Protein AF-A0A6N7G5R4-F1 (afdb_monomer)

Mean predicted aligned error: 15.34 Å

Sequence (219 aa):
MPQKCRKHTRVIRAEDATGFPLRWFWGRLWRSACVAALAGIAMAVLIAPQWHEPPVVNAELAASHSLARPLEPPACDWHATFAREIRALDGDLDAWRIAPVPLYGQVTYSEQIARIGPTTPCLLLDETIQHEWMHLQQARMYDGEVHERYGGRDGAEVVADCGAWMLGSRVTPYIDPVWHQGYVGPCTPADVMEAWWLIARPLIRTSELAHSAADPPAR

Foldseek 3Di:
DDDDDDDDDDDDDDDDDDDDPPPPPPPPPVVVVVVVVPVVVVPPPPDDPPPDDDPPPPVVVVVVVPPDDPPPPPPDPLVVLLVVLCVVLVHDCVQEDADDDPDAKDAQLQSLHIYGYPPRDPVCSSLRCQLVLLVSLLSVVPVSPNQVVQVHDLSSLQLSLLLSVVVVHPARAQDDVVHYPNNDYHDDPVSNVVSVCSSCVVVVVVVVVVVVVPDDPDD

Radius of gyration: 29.72 Å; Cα contacts (8 Å, |Δi|>4): 206; chains: 1; bounding box: 67×73×67 Å

Secondary structure (DSSP, 8-state):
-PPPPPP--------------TTSSSSSSTTTHHHHHHHSSTTSSS-----PPPP---HHHHHTTSSS--PPPP---HHHHHHHHHHHTT--GGGEEE---SSSEEEETTTTEEEE-TT--HHHHHHHHHHHHHHHHHHHHTTT-HHHHTTSHHHHHHHHHHHHHHTT-S--TTT-TTT-TT---SPPHHHHHHHHHHHHHHHHHHHHHHHHTTSPPP-

Structure (mmCIF, N/CA/C/O backbone):
data_AF-A0A6N7G5R4-F1
#
_entry.id   AF-A0A6N7G5R4-F1
#
loop_
_atom_site.group_PDB
_atom_site.id
_atom_site.type_symbol
_atom_site.label_atom_id
_atom_site.label_alt_id
_atom_site.label_comp_id
_atom_site.label_asym_id
_atom_site.label_entity_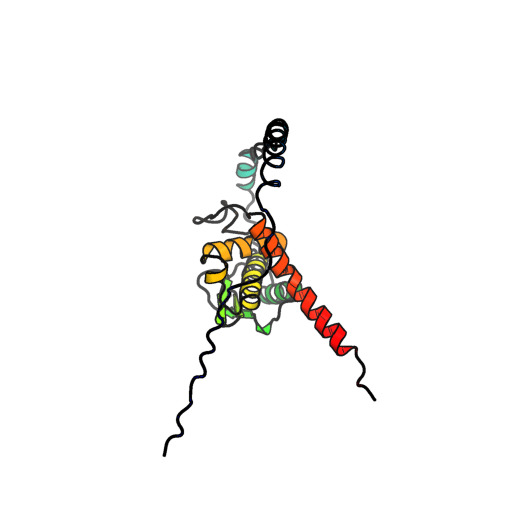id
_atom_site.label_seq_id
_atom_site.pdbx_PDB_ins_code
_atom_site.Cartn_x
_atom_site.Cartn_y
_atom_site.Cartn_z
_atom_site.occupancy
_atom_site.B_iso_or_equiv
_atom_site.auth_seq_id
_atom_site.auth_comp_id
_atom_site.auth_asym_id
_atom_site.auth_atom_id
_atom_site.pdbx_PDB_model_num
ATOM 1 N N . MET A 1 1 ? 46.227 -40.906 11.385 1.00 42.50 1 MET A N 1
ATOM 2 C CA . MET A 1 1 ? 46.893 -41.313 10.126 1.00 42.50 1 MET A CA 1
ATOM 3 C C . MET A 1 1 ? 46.005 -40.891 8.959 1.00 42.50 1 MET A C 1
ATOM 5 O O . MET A 1 1 ? 44.895 -41.398 8.888 1.00 42.50 1 MET A O 1
ATOM 9 N N . PRO A 1 2 ? 46.409 -39.924 8.115 1.00 43.38 2 PRO A N 1
ATOM 10 C CA . PRO A 1 2 ? 45.539 -39.368 7.079 1.00 43.38 2 PRO A CA 1
ATOM 11 C C . PRO A 1 2 ? 45.715 -40.094 5.734 1.00 43.38 2 PRO A C 1
ATOM 13 O O . PRO A 1 2 ? 46.835 -40.261 5.247 1.00 43.38 2 PRO A O 1
ATOM 16 N N . GLN A 1 3 ? 44.602 -40.507 5.122 1.00 51.34 3 GLN A N 1
ATOM 17 C CA . GLN A 1 3 ? 44.566 -41.047 3.761 1.00 51.34 3 GLN A CA 1
ATOM 18 C C . GLN A 1 3 ? 44.593 -39.904 2.736 1.00 51.34 3 GLN A C 1
ATOM 20 O O . GLN A 1 3 ? 43.768 -38.994 2.760 1.00 51.34 3 GLN A O 1
ATOM 25 N N . LYS A 1 4 ? 45.585 -39.950 1.842 1.00 47.56 4 LYS A N 1
ATOM 26 C CA . LYS A 1 4 ? 45.803 -38.994 0.749 1.00 47.56 4 LYS A CA 1
ATOM 27 C C . LYS A 1 4 ? 44.891 -39.322 -0.439 1.00 47.56 4 LYS A C 1
ATOM 29 O O . LYS A 1 4 ? 45.028 -40.390 -1.032 1.00 47.56 4 LYS A O 1
ATOM 34 N N . CYS A 1 5 ? 44.050 -38.376 -0.854 1.00 46.53 5 CYS A N 1
ATOM 35 C CA . CYS A 1 5 ? 43.354 -38.421 -2.142 1.00 46.53 5 CYS A CA 1
ATOM 36 C C . CYS A 1 5 ? 44.340 -38.174 -3.301 1.00 46.53 5 CYS A C 1
ATOM 38 O O . CYS A 1 5 ? 44.969 -37.116 -3.377 1.00 46.53 5 CYS A O 1
ATOM 40 N N . ARG A 1 6 ? 44.469 -39.141 -4.220 1.00 57.06 6 ARG A N 1
ATOM 41 C CA . ARG A 1 6 ? 45.183 -38.991 -5.502 1.00 57.06 6 ARG A CA 1
ATOM 42 C C . ARG A 1 6 ? 44.256 -38.357 -6.544 1.00 57.06 6 ARG A C 1
ATOM 44 O O . ARG A 1 6 ? 43.177 -38.874 -6.807 1.00 57.06 6 ARG A O 1
ATOM 51 N N . LYS A 1 7 ? 44.711 -37.267 -7.167 1.00 50.50 7 LYS A N 1
ATOM 52 C CA . LYS A 1 7 ? 44.090 -36.646 -8.346 1.00 50.50 7 LYS A CA 1
ATOM 53 C C . LYS A 1 7 ? 44.474 -37.438 -9.602 1.00 50.50 7 LYS A C 1
ATOM 55 O O . LYS A 1 7 ? 45.662 -37.601 -9.871 1.00 50.50 7 LYS A O 1
ATOM 60 N N . HIS A 1 8 ? 43.489 -37.893 -10.373 1.00 45.38 8 HIS A N 1
ATOM 61 C CA . HIS A 1 8 ? 43.687 -38.367 -11.743 1.00 45.38 8 HIS A CA 1
ATOM 62 C C . HIS A 1 8 ? 43.323 -37.242 -12.713 1.00 45.38 8 HIS A C 1
ATOM 64 O O . HIS A 1 8 ? 42.151 -36.985 -12.967 1.00 45.38 8 HIS A O 1
ATOM 70 N N . THR A 1 9 ? 44.336 -36.570 -13.254 1.00 46.75 9 THR A N 1
ATOM 71 C CA . THR A 1 9 ? 44.179 -35.629 -14.367 1.00 46.75 9 THR A CA 1
ATOM 72 C C . THR A 1 9 ? 44.320 -36.419 -15.664 1.00 46.75 9 THR A C 1
ATOM 74 O O . THR A 1 9 ? 45.405 -36.910 -15.974 1.00 46.75 9 THR A O 1
ATOM 77 N N . ARG A 1 10 ? 43.225 -36.588 -16.413 1.00 49.50 10 ARG A N 1
ATOM 78 C CA . ARG A 1 10 ? 43.251 -37.186 -17.753 1.00 49.50 10 ARG A CA 1
ATOM 79 C C . ARG A 1 10 ? 43.401 -36.055 -18.768 1.00 49.50 10 ARG A C 1
ATOM 81 O O . ARG A 1 10 ? 42.481 -35.271 -18.963 1.00 49.50 10 ARG A O 1
ATOM 88 N N . VAL A 1 11 ? 44.580 -35.959 -19.373 1.00 44.97 11 VAL A N 1
ATOM 89 C CA . VAL A 1 11 ? 44.843 -35.092 -20.525 1.00 44.97 11 VAL A CA 1
ATOM 90 C C . VAL A 1 11 ? 44.259 -35.788 -21.752 1.00 44.97 11 VAL A C 1
ATOM 92 O O . VAL A 1 11 ? 44.728 -36.862 -22.123 1.00 44.97 11 VAL A O 1
ATOM 95 N N . ILE A 1 12 ? 43.223 -35.210 -22.358 1.00 48.88 12 ILE A N 1
ATOM 96 C CA . ILE A 1 12 ? 42.725 -35.637 -23.669 1.00 48.88 12 ILE A CA 1
ATOM 97 C C . ILE A 1 12 ? 43.410 -34.749 -24.709 1.00 48.88 12 ILE A C 1
ATOM 99 O O . ILE A 1 12 ? 43.161 -33.547 -24.762 1.00 48.88 12 ILE A O 1
ATOM 103 N N . ARG A 1 13 ? 44.309 -35.344 -25.502 1.00 43.84 13 ARG A N 1
ATOM 104 C CA . ARG A 1 13 ? 44.792 -34.762 -26.761 1.00 43.84 13 ARG A CA 1
ATOM 105 C C . ARG A 1 13 ? 43.651 -34.823 -27.771 1.00 43.84 13 ARG A C 1
ATOM 107 O O . ARG A 1 13 ? 43.115 -35.901 -28.010 1.00 43.84 13 ARG A O 1
ATOM 114 N N . ALA A 1 14 ? 43.307 -33.677 -28.344 1.00 46.59 14 ALA A N 1
ATOM 115 C CA . ALA A 1 14 ? 42.425 -33.567 -29.493 1.00 46.59 14 ALA A CA 1
ATOM 116 C C . ALA A 1 14 ? 43.290 -33.305 -30.728 1.00 46.59 14 ALA A C 1
ATOM 118 O O . ALA A 1 14 ? 43.530 -32.157 -31.084 1.00 46.59 14 ALA A O 1
ATOM 119 N N . GLU A 1 15 ? 43.787 -34.374 -31.340 1.00 51.75 15 GLU A N 1
ATOM 120 C CA . GLU A 1 15 ? 44.329 -34.347 -32.695 1.00 51.75 15 GLU A CA 1
ATOM 121 C C . GLU A 1 15 ? 43.758 -35.562 -33.437 1.00 51.75 15 GLU A C 1
ATOM 123 O O . GLU A 1 15 ? 43.643 -36.647 -32.868 1.00 51.75 15 GLU A O 1
ATOM 128 N N . ASP A 1 16 ? 43.377 -35.317 -34.688 1.00 51.88 16 ASP A N 1
ATOM 129 C CA . ASP A 1 16 ? 42.964 -36.267 -35.723 1.00 51.88 16 ASP A CA 1
ATOM 130 C C . ASP A 1 16 ? 41.531 -36.822 -35.665 1.00 51.88 16 ASP A C 1
ATOM 132 O O . ASP A 1 16 ? 41.259 -37.870 -35.089 1.00 51.88 16 ASP A O 1
ATOM 136 N N . ALA A 1 17 ? 40.619 -36.172 -36.401 1.00 46.31 17 ALA A N 1
ATOM 137 C CA . ALA A 1 17 ? 39.923 -36.832 -37.512 1.00 46.31 17 ALA A CA 1
ATOM 138 C C . ALA A 1 17 ? 38.996 -35.869 -38.273 1.00 46.31 17 ALA A C 1
ATOM 140 O O . ALA A 1 17 ? 38.229 -35.107 -37.693 1.00 46.31 17 ALA A O 1
ATOM 141 N N . THR A 1 18 ? 38.993 -36.048 -39.594 1.00 49.75 18 THR A N 1
ATOM 142 C CA . THR A 1 18 ? 38.034 -35.558 -40.602 1.00 49.75 18 THR A CA 1
ATOM 143 C C . THR A 1 18 ? 38.324 -34.195 -41.234 1.00 49.75 18 THR A C 1
ATOM 145 O O . THR A 1 18 ? 37.844 -33.135 -40.844 1.00 49.75 18 THR A O 1
ATOM 148 N N . GLY A 1 19 ? 39.099 -34.264 -42.318 1.00 52.16 19 GLY A N 1
ATOM 149 C CA . GLY A 1 19 ? 39.155 -33.224 -43.329 1.00 52.16 19 GLY A CA 1
ATOM 150 C C . GLY A 1 19 ? 37.806 -33.046 -44.028 1.00 52.16 19 GLY A C 1
ATOM 151 O O . GLY A 1 19 ? 37.235 -33.991 -44.566 1.00 52.16 19 GLY A O 1
ATOM 152 N N . PHE A 1 20 ? 37.347 -31.799 -44.066 1.00 44.53 20 PHE A N 1
ATOM 153 C CA . PHE A 1 20 ? 36.343 -31.303 -45.000 1.00 44.53 20 PHE A CA 1
ATOM 154 C C . PHE A 1 20 ? 36.865 -29.983 -45.593 1.00 44.53 20 PHE A C 1
ATOM 156 O O . PHE A 1 20 ? 37.284 -29.100 -44.838 1.00 44.53 20 PHE A O 1
ATOM 163 N N . PRO A 1 21 ? 36.886 -29.805 -46.926 1.00 53.19 21 PRO A N 1
ATOM 164 C CA . PRO A 1 21 ? 37.426 -28.594 -47.534 1.00 53.19 21 PRO A CA 1
ATOM 165 C C . PRO A 1 21 ? 36.453 -27.412 -47.369 1.00 53.19 21 PRO A C 1
ATOM 167 O O . PRO A 1 21 ? 35.523 -27.214 -48.147 1.00 53.19 21 PRO A O 1
ATOM 170 N N . LEU A 1 22 ? 36.716 -26.572 -46.367 1.00 52.22 22 LEU A N 1
ATOM 171 C CA . LEU A 1 22 ? 35.959 -25.368 -45.978 1.00 52.22 22 LEU A CA 1
ATOM 172 C C . LEU A 1 22 ? 36.109 -24.151 -46.923 1.00 52.22 22 LEU A C 1
ATOM 174 O O . LEU A 1 22 ? 35.927 -23.012 -46.499 1.00 52.22 22 LEU A O 1
ATOM 178 N N . ARG A 1 23 ? 36.431 -24.339 -48.210 1.00 50.06 23 ARG A N 1
ATOM 179 C CA . ARG A 1 23 ? 36.661 -23.207 -49.140 1.00 50.06 23 ARG A CA 1
ATOM 180 C C . ARG A 1 23 ? 35.523 -22.878 -50.107 1.00 50.06 23 ARG A C 1
ATOM 182 O O . ARG A 1 23 ? 35.615 -21.862 -50.784 1.00 50.06 23 ARG A O 1
ATOM 189 N N . TRP A 1 24 ? 34.438 -23.653 -50.145 1.00 47.78 24 TRP A N 1
ATOM 190 C CA . TRP A 1 24 ? 33.378 -23.451 -51.150 1.00 47.78 24 TRP A CA 1
ATOM 191 C C . TRP A 1 24 ? 32.049 -22.868 -50.644 1.00 47.78 24 TRP A C 1
ATOM 193 O O . TRP A 1 24 ? 31.245 -22.434 -51.464 1.00 47.78 24 TRP A O 1
ATOM 203 N N . PHE A 1 25 ? 31.816 -22.766 -49.330 1.00 46.44 25 PHE A N 1
ATOM 204 C CA . PHE A 1 25 ? 30.504 -22.336 -48.809 1.00 46.44 25 PHE A CA 1
ATOM 205 C C . PHE A 1 25 ? 30.388 -20.861 -48.384 1.00 46.44 25 PHE A C 1
ATOM 207 O O . PHE A 1 25 ? 29.278 -20.358 -48.236 1.00 46.44 25 PHE A O 1
ATOM 214 N N . TRP A 1 26 ? 31.494 -20.120 -48.273 1.00 46.69 26 TRP A N 1
ATOM 215 C CA . TRP A 1 26 ? 31.460 -18.721 -47.809 1.00 46.69 26 TRP A CA 1
ATOM 216 C C . TRP A 1 26 ? 31.177 -17.682 -48.910 1.00 46.69 26 TRP A C 1
ATOM 218 O O . TRP A 1 26 ? 30.902 -16.525 -48.611 1.00 46.69 26 TRP A O 1
ATOM 228 N N . GLY A 1 27 ? 31.187 -18.072 -50.190 1.00 43.53 27 GLY A N 1
ATOM 229 C CA . GLY A 1 27 ? 31.057 -17.127 -51.309 1.00 43.53 27 GLY A CA 1
ATOM 230 C C . GLY A 1 27 ? 29.626 -16.752 -51.722 1.00 43.53 27 GLY A C 1
ATOM 231 O O . GLY A 1 27 ? 29.447 -15.759 -52.425 1.00 43.53 27 GLY A O 1
ATOM 232 N N . ARG A 1 28 ? 28.598 -17.520 -51.325 1.00 46.62 28 ARG A N 1
ATOM 233 C CA . ARG A 1 28 ? 27.213 -17.316 -51.809 1.00 46.62 28 ARG A CA 1
ATOM 234 C C . ARG A 1 28 ? 26.218 -16.775 -50.782 1.00 46.62 28 ARG A C 1
ATOM 236 O O . ARG A 1 28 ? 25.179 -16.281 -51.198 1.00 46.62 28 ARG A O 1
ATOM 243 N N . LEU A 1 29 ? 26.532 -16.774 -49.486 1.00 47.91 29 LEU A N 1
ATOM 244 C CA . LEU A 1 29 ? 25.609 -16.266 -48.456 1.00 47.91 29 LEU A CA 1
ATOM 245 C C . LEU A 1 29 ? 25.747 -14.761 -48.166 1.00 47.91 29 LEU A C 1
ATOM 247 O O . LEU A 1 29 ? 24.831 -14.164 -47.613 1.00 47.91 29 LEU A O 1
ATOM 251 N N . TRP A 1 30 ? 26.827 -14.108 -48.605 1.00 45.38 30 TRP A N 1
ATOM 252 C CA . TRP A 1 30 ? 27.022 -12.668 -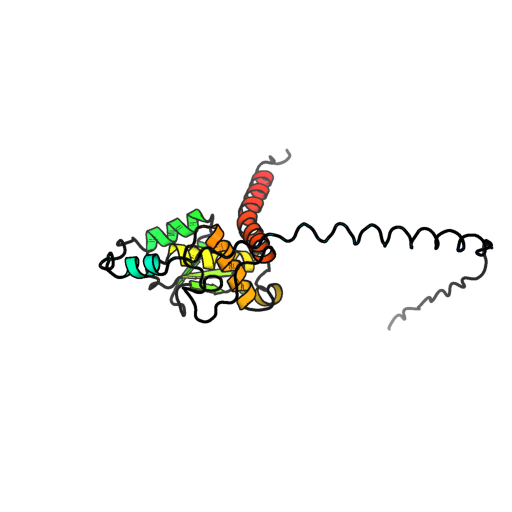48.374 1.00 45.38 30 TRP A CA 1
ATOM 253 C C . TRP A 1 30 ? 26.268 -11.750 -49.345 1.00 45.38 30 TRP A C 1
ATOM 255 O O . TRP A 1 30 ? 26.058 -10.580 -49.041 1.00 45.38 30 TRP A O 1
ATOM 265 N N . ARG A 1 31 ? 25.816 -12.248 -50.504 1.00 47.34 31 ARG A N 1
ATOM 266 C CA . ARG A 1 31 ? 25.090 -11.408 -51.479 1.00 47.34 31 ARG A CA 1
ATOM 267 C C . ARG A 1 31 ? 23.585 -11.308 -51.216 1.00 47.34 31 ARG A C 1
ATOM 269 O O . ARG A 1 31 ? 22.968 -10.355 -51.675 1.00 47.34 31 ARG A O 1
ATOM 276 N N . SER A 1 32 ? 23.007 -12.223 -50.437 1.00 46.34 32 SER A N 1
ATOM 277 C CA . SER A 1 32 ? 21.576 -12.193 -50.092 1.00 46.34 32 SER A CA 1
ATOM 278 C C . SER A 1 32 ? 21.260 -11.370 -48.838 1.00 46.34 32 SER A C 1
ATOM 280 O O . SER A 1 32 ? 20.119 -10.953 -48.666 1.00 46.34 32 SER A O 1
ATOM 282 N N . ALA A 1 33 ? 22.252 -11.074 -47.991 1.00 46.56 33 ALA A N 1
ATOM 283 C CA . ALA A 1 33 ? 22.044 -10.299 -46.765 1.00 46.56 33 ALA A CA 1
ATOM 284 C C . ALA A 1 33 ? 21.938 -8.776 -46.997 1.00 46.56 33 ALA A C 1
ATOM 286 O O . ALA A 1 33 ? 21.300 -8.087 -46.207 1.00 46.56 33 ALA A O 1
ATOM 287 N N . CYS A 1 34 ? 22.490 -8.233 -48.092 1.00 42.97 34 CYS A N 1
ATOM 288 C CA . CYS A 1 34 ? 22.447 -6.783 -48.341 1.00 42.97 34 CYS A CA 1
ATOM 289 C C . CYS A 1 34 ? 21.142 -6.277 -48.979 1.00 42.97 34 CYS A C 1
ATOM 291 O O . CYS A 1 34 ? 20.832 -5.098 -48.843 1.00 42.97 34 CYS A O 1
ATOM 293 N N . VAL A 1 35 ? 20.356 -7.122 -49.656 1.00 46.03 35 VAL A N 1
ATOM 294 C CA . VAL A 1 35 ? 19.125 -6.661 -50.338 1.00 46.03 35 VAL A CA 1
ATOM 295 C C . VAL A 1 35 ? 17.907 -6.675 -49.402 1.00 46.03 35 VAL A C 1
ATOM 297 O O . VAL A 1 35 ? 17.018 -5.841 -49.539 1.00 46.03 35 VAL A O 1
ATOM 300 N N . ALA A 1 36 ? 17.889 -7.541 -48.383 1.00 44.78 36 ALA A N 1
ATOM 301 C CA . ALA A 1 36 ? 16.800 -7.582 -47.402 1.00 44.78 36 ALA A CA 1
ATOM 302 C C . ALA A 1 36 ? 16.873 -6.459 -46.344 1.00 44.78 36 ALA A C 1
ATOM 304 O O . ALA A 1 36 ? 15.860 -6.126 -45.736 1.00 44.78 36 ALA A O 1
ATOM 305 N N . ALA A 1 37 ? 18.040 -5.832 -46.154 1.00 46.53 37 ALA A N 1
ATOM 306 C CA . ALA A 1 37 ? 18.225 -4.759 -45.173 1.00 46.53 37 ALA A CA 1
ATOM 307 C C . ALA A 1 37 ? 17.660 -3.395 -45.623 1.00 46.53 37 ALA A C 1
ATOM 309 O O . ALA A 1 37 ? 17.424 -2.529 -44.787 1.00 46.53 37 ALA A O 1
ATOM 310 N N . LEU A 1 38 ? 17.409 -3.192 -46.924 1.00 47.12 38 LEU A N 1
ATOM 311 C CA . LEU A 1 38 ? 16.941 -1.901 -47.451 1.00 47.12 38 LEU A CA 1
ATOM 312 C C . LEU A 1 38 ? 15.424 -1.832 -47.689 1.00 47.12 38 LEU A C 1
ATOM 314 O O . LEU A 1 38 ? 14.874 -0.737 -47.735 1.00 47.12 38 LEU A O 1
ATOM 318 N N . ALA A 1 39 ? 14.720 -2.967 -47.763 1.00 47.44 39 ALA A N 1
ATOM 319 C CA . ALA A 1 39 ? 13.259 -2.976 -47.907 1.00 47.44 39 ALA A CA 1
ATOM 320 C C . ALA A 1 39 ? 12.504 -2.782 -46.572 1.00 47.44 39 ALA A C 1
ATOM 322 O O . ALA A 1 39 ? 11.346 -2.375 -46.577 1.00 47.44 39 ALA A O 1
ATOM 323 N N . GLY A 1 40 ? 13.150 -3.026 -45.425 1.00 41.66 40 GLY A N 1
ATOM 324 C CA . GLY A 1 40 ? 12.531 -2.882 -44.098 1.00 41.66 40 GLY A CA 1
ATOM 325 C C . GLY A 1 40 ? 12.517 -1.457 -43.531 1.00 41.66 40 GLY A C 1
ATOM 326 O O . GLY A 1 40 ? 11.773 -1.184 -42.595 1.00 41.66 40 GLY A O 1
ATOM 327 N N . ILE A 1 41 ? 13.303 -0.532 -44.093 1.00 50.00 41 ILE A N 1
ATOM 328 C CA . ILE A 1 41 ? 13.444 0.834 -43.554 1.00 50.00 41 ILE A CA 1
ATOM 329 C C . ILE A 1 41 ? 12.335 1.771 -44.076 1.00 50.00 41 ILE A C 1
ATOM 331 O O . ILE A 1 41 ? 12.009 2.764 -43.433 1.00 50.00 41 ILE A O 1
ATOM 335 N N . ALA A 1 42 ? 11.674 1.437 -45.190 1.00 47.47 42 ALA A N 1
ATOM 336 C CA . ALA A 1 42 ? 10.655 2.300 -45.799 1.00 47.47 42 ALA A CA 1
ATOM 337 C C . ALA A 1 42 ? 9.222 2.122 -45.244 1.00 47.47 42 ALA A C 1
ATOM 339 O O . ALA A 1 42 ? 8.363 2.948 -45.538 1.00 47.47 42 ALA A O 1
ATOM 340 N N . MET A 1 43 ? 8.943 1.093 -44.431 1.00 47.44 43 MET A N 1
ATOM 341 C CA . MET A 1 43 ? 7.602 0.844 -43.856 1.00 47.44 43 MET A CA 1
ATOM 342 C C . MET A 1 43 ? 7.481 1.151 -42.354 1.00 47.44 43 MET A C 1
ATOM 344 O O . MET A 1 43 ? 6.451 0.865 -41.754 1.00 47.44 43 MET A O 1
ATOM 348 N N . ALA A 1 44 ? 8.492 1.772 -41.740 1.00 49.28 44 ALA A N 1
ATOM 349 C CA . ALA A 1 44 ? 8.466 2.137 -40.319 1.00 49.28 44 ALA A CA 1
ATOM 350 C C . ALA A 1 44 ? 8.093 3.613 -40.048 1.00 49.28 44 ALA A C 1
ATOM 352 O O . ALA A 1 44 ? 8.138 4.049 -38.904 1.00 49.28 44 ALA A O 1
ATOM 353 N N . VAL A 1 45 ? 7.729 4.398 -41.073 1.00 50.41 45 VAL A N 1
ATOM 354 C CA . VAL A 1 45 ? 7.544 5.864 -40.946 1.00 50.41 45 VAL A CA 1
ATOM 355 C C . VAL A 1 45 ? 6.069 6.310 -40.876 1.00 50.41 45 VAL A C 1
ATOM 357 O O . VAL A 1 45 ? 5.802 7.481 -40.642 1.00 50.41 45 VAL A O 1
ATOM 360 N N . LEU A 1 46 ? 5.080 5.416 -41.010 1.00 53.47 46 LEU A N 1
ATOM 361 C CA . LEU A 1 46 ? 3.664 5.827 -41.132 1.00 53.47 46 LEU A CA 1
ATOM 362 C C . LEU A 1 46 ? 2.719 5.364 -40.012 1.00 53.47 46 LEU A C 1
ATOM 364 O O . LEU A 1 46 ? 1.507 5.496 -40.153 1.00 53.47 46 LEU A O 1
ATOM 368 N N . ILE A 1 47 ? 3.242 4.890 -38.880 1.00 57.03 47 ILE A N 1
ATOM 369 C CA . ILE A 1 47 ? 2.430 4.664 -37.671 1.00 57.03 47 ILE A CA 1
ATOM 370 C C . ILE A 1 47 ? 3.099 5.374 -36.495 1.00 57.03 47 ILE A C 1
ATOM 372 O O . ILE A 1 47 ? 3.521 4.757 -35.522 1.00 57.03 47 ILE A O 1
ATOM 376 N N . ALA A 1 48 ? 3.239 6.696 -36.597 1.00 56.72 48 ALA A N 1
ATOM 377 C CA . ALA A 1 48 ? 3.402 7.486 -35.388 1.00 56.72 48 ALA A CA 1
ATOM 378 C C . ALA A 1 48 ? 2.076 7.363 -34.615 1.00 56.72 48 ALA A C 1
ATOM 380 O O . ALA A 1 48 ? 1.030 7.695 -35.186 1.00 56.72 48 ALA A O 1
ATOM 381 N N . PRO A 1 49 ? 2.062 6.854 -33.369 1.00 58.56 49 PRO A N 1
ATOM 382 C CA . PRO A 1 49 ? 0.881 6.969 -32.534 1.00 58.56 49 PRO A CA 1
ATOM 383 C C . PRO A 1 49 ? 0.566 8.458 -32.453 1.00 58.56 49 PRO A C 1
ATOM 385 O O . PRO A 1 49 ? 1.412 9.271 -32.086 1.00 58.56 49 PRO A O 1
ATOM 388 N N . GLN A 1 50 ? -0.624 8.820 -32.907 1.00 55.69 50 GLN A N 1
ATOM 389 C CA . GLN A 1 50 ? -1.148 10.171 -32.800 1.00 55.69 50 GLN A CA 1
ATOM 390 C C . GLN A 1 50 ? -1.362 10.392 -31.308 1.00 55.69 50 GLN A C 1
ATOM 392 O O . GLN A 1 50 ? -2.398 10.009 -30.764 1.00 55.69 50 GLN A O 1
ATOM 397 N N . TRP A 1 51 ? -0.325 10.909 -30.647 1.00 53.34 51 TRP A N 1
ATOM 398 C CA . TRP A 1 51 ? -0.386 11.426 -29.293 1.00 53.34 51 TRP A CA 1
ATOM 399 C C . TRP A 1 51 ? -1.469 12.494 -29.315 1.00 53.34 51 TRP A C 1
ATOM 401 O O . TRP A 1 51 ? -1.248 13.612 -29.771 1.00 53.34 51 TRP A O 1
ATOM 411 N N . HIS A 1 52 ? -2.679 12.094 -28.937 1.00 58.38 52 HIS A N 1
ATOM 412 C CA . HIS A 1 52 ? -3.731 13.042 -28.655 1.00 58.38 52 HIS A CA 1
ATOM 413 C C . HIS A 1 52 ? -3.204 13.842 -27.478 1.00 58.38 52 HIS A C 1
ATOM 415 O O . HIS A 1 52 ? -2.854 13.266 -26.444 1.00 58.38 52 HIS A O 1
ATOM 421 N N . GLU A 1 53 ? -3.063 15.149 -27.677 1.00 57.69 53 GLU A N 1
ATOM 422 C CA . GLU A 1 53 ? -2.810 16.059 -26.574 1.00 57.69 53 GLU A CA 1
ATOM 423 C C . GLU A 1 53 ? -3.826 15.716 -25.477 1.00 57.69 53 GLU A C 1
ATOM 425 O O . GLU A 1 53 ? -5.013 15.535 -25.793 1.00 57.69 53 GLU A O 1
ATOM 430 N N . PRO A 1 54 ? -3.384 15.522 -24.220 1.00 53.44 54 PRO A N 1
ATOM 431 C CA . PRO A 1 54 ? -4.319 15.262 -23.142 1.00 53.44 54 PRO A CA 1
ATOM 432 C C . PRO A 1 54 ? -5.365 16.377 -23.185 1.00 53.44 54 PRO A C 1
ATOM 434 O O .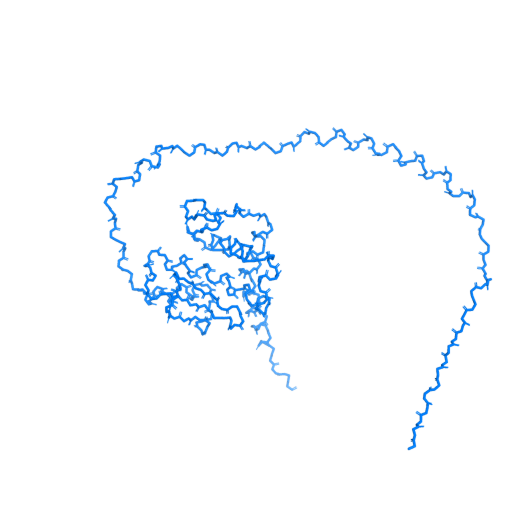 PRO A 1 54 ? -4.986 17.539 -23.378 1.00 53.44 54 PRO A O 1
ATOM 437 N N . PRO A 1 55 ? -6.666 16.049 -23.077 1.00 57.47 55 PRO A N 1
ATOM 438 C CA . PRO A 1 55 ? -7.699 17.069 -23.080 1.00 57.47 55 PRO A CA 1
ATOM 439 C C . PRO A 1 55 ? -7.288 18.121 -22.061 1.00 57.47 55 PRO A C 1
ATOM 441 O O . PRO A 1 55 ? -6.986 17.781 -20.916 1.00 57.47 55 PRO A O 1
ATOM 444 N N . VAL A 1 56 ? -7.211 19.380 -22.499 1.00 54.34 56 VAL A N 1
ATOM 445 C CA . VAL A 1 56 ? -7.018 20.513 -21.600 1.00 54.34 56 VAL A CA 1
ATOM 446 C C . VAL A 1 56 ? -8.161 20.420 -20.603 1.00 54.34 56 VAL A C 1
ATOM 448 O O . VAL A 1 56 ? -9.308 20.722 -20.929 1.00 54.34 56 VAL A O 1
ATOM 451 N N . VAL A 1 57 ? -7.875 19.880 -19.420 1.00 51.12 57 VAL A N 1
ATOM 452 C CA . VAL A 1 57 ? -8.846 19.766 -18.342 1.00 51.12 57 VAL A CA 1
ATOM 453 C C . VAL A 1 57 ? -9.172 21.207 -17.994 1.00 51.12 57 VAL A C 1
ATOM 455 O O . VAL A 1 57 ? -8.333 21.929 -17.457 1.00 51.12 57 VAL A O 1
ATOM 458 N N . ASN A 1 58 ? -10.340 21.658 -18.451 1.00 47.44 58 ASN A N 1
ATOM 459 C CA . ASN A 1 58 ? -10.775 23.039 -18.346 1.00 47.44 58 ASN A CA 1
ATOM 460 C C . ASN A 1 58 ? -10.553 23.519 -16.909 1.00 47.44 58 ASN A C 1
ATOM 462 O O . ASN A 1 58 ? -11.104 22.941 -15.972 1.00 47.44 58 ASN A O 1
ATOM 466 N N . ALA A 1 59 ? -9.789 24.599 -16.738 1.00 54.38 59 ALA A N 1
ATOM 467 C CA . ALA A 1 59 ? -9.610 25.273 -15.450 1.00 54.38 59 ALA A CA 1
ATOM 468 C C . ALA A 1 59 ? -10.959 25.650 -14.789 1.00 54.38 59 ALA A C 1
ATOM 470 O O . ALA A 1 59 ? -11.040 25.844 -13.578 1.00 54.38 59 ALA A O 1
ATOM 471 N N . GLU A 1 60 ? -12.037 25.680 -15.574 1.00 45.41 60 GLU A N 1
ATOM 472 C CA . GLU A 1 60 ? -13.421 25.824 -15.126 1.00 45.41 60 GLU A CA 1
ATOM 473 C C . GLU A 1 60 ? -13.922 24.669 -14.237 1.00 45.41 60 GLU A C 1
ATOM 475 O O . GLU A 1 60 ? -14.672 24.919 -13.294 1.00 45.41 60 GLU A O 1
ATOM 480 N N . LEU A 1 61 ? -13.472 23.423 -14.450 1.00 50.19 61 LEU A N 1
ATOM 481 C CA . LEU A 1 61 ? -13.852 22.294 -13.588 1.00 50.19 61 LEU A CA 1
ATOM 482 C C . LEU A 1 61 ? -13.194 22.407 -12.202 1.00 50.19 61 LEU A C 1
ATOM 484 O O . LEU A 1 61 ? -13.834 22.150 -11.185 1.00 50.19 61 LEU A O 1
ATOM 488 N N . ALA A 1 62 ? -11.943 22.881 -12.157 1.00 51.16 62 ALA A N 1
ATOM 489 C CA . ALA A 1 62 ? -11.226 23.143 -10.909 1.00 51.16 62 ALA A CA 1
ATOM 490 C C . ALA A 1 62 ? -11.843 24.314 -10.120 1.00 51.16 62 ALA A C 1
ATOM 492 O O . ALA A 1 62 ? -11.909 24.273 -8.892 1.00 51.16 62 ALA A O 1
ATOM 493 N N . ALA A 1 63 ? -12.359 25.338 -10.810 1.00 49.25 63 ALA A N 1
ATOM 494 C CA . ALA A 1 63 ? -13.032 26.467 -10.169 1.00 49.25 63 ALA A CA 1
ATOM 495 C C . ALA A 1 63 ? -14.420 26.100 -9.606 1.00 49.25 63 ALA A C 1
ATOM 497 O O . ALA A 1 63 ? -14.830 26.636 -8.574 1.00 49.25 63 ALA A O 1
ATOM 498 N N . SER A 1 64 ? -15.130 25.150 -10.226 1.00 45.56 64 SER A N 1
ATOM 499 C CA . SER A 1 64 ? -16.480 24.757 -9.797 1.00 45.56 64 SER A CA 1
ATOM 500 C C . SER A 1 64 ? -16.516 23.852 -8.553 1.00 45.56 64 SER A C 1
ATOM 502 O O . SER A 1 64 ? -17.594 23.613 -8.008 1.00 45.56 64 SER A O 1
ATOM 504 N N . HIS A 1 65 ? -15.365 23.383 -8.060 1.00 48.06 65 HIS A N 1
ATOM 505 C CA . HIS A 1 65 ? -15.257 22.604 -6.817 1.00 48.06 65 HIS A CA 1
ATOM 506 C C . HIS A 1 65 ? -15.066 23.484 -5.562 1.00 48.06 65 HIS A C 1
ATOM 508 O O . HIS A 1 65 ? -15.025 22.972 -4.447 1.00 48.06 65 HIS A O 1
ATOM 514 N N . SER A 1 66 ? -14.982 24.811 -5.718 1.00 49.28 66 SER A N 1
ATOM 515 C CA . SER A 1 66 ? -14.550 25.732 -4.653 1.00 49.28 66 SER A CA 1
ATOM 516 C C . SER A 1 66 ? -15.672 26.273 -3.740 1.00 49.28 66 SER A C 1
ATOM 518 O O . SER A 1 66 ? -15.394 27.031 -2.816 1.00 49.28 66 SER A O 1
ATOM 520 N N . LEU A 1 67 ? -16.950 25.911 -3.942 1.00 45.47 67 LEU A N 1
ATOM 521 C CA . LEU A 1 67 ? -18.069 26.479 -3.154 1.00 45.47 67 LEU A CA 1
ATOM 522 C C . LEU A 1 67 ? -19.067 25.466 -2.574 1.00 45.47 67 LEU A C 1
ATOM 524 O O . LEU A 1 67 ? -20.031 25.865 -1.915 1.00 45.47 67 LEU A O 1
ATOM 528 N N . ALA A 1 68 ? -18.844 24.163 -2.747 1.00 53.75 68 ALA A N 1
ATOM 529 C CA . ALA A 1 68 ? -19.592 23.186 -1.970 1.00 53.75 68 ALA A CA 1
ATOM 530 C C . ALA A 1 68 ? -19.064 23.231 -0.531 1.00 53.75 68 ALA A C 1
ATOM 532 O O . ALA A 1 68 ? -17.905 22.907 -0.276 1.00 53.75 68 ALA A O 1
ATOM 533 N N . ARG A 1 69 ? -19.911 23.669 0.411 1.00 49.47 69 ARG A N 1
ATOM 534 C CA . ARG A 1 69 ? -19.681 23.504 1.854 1.00 49.47 69 ARG A CA 1
ATOM 535 C C . ARG A 1 69 ? -19.132 22.084 2.064 1.00 49.47 69 ARG A C 1
ATOM 537 O O . ARG A 1 69 ? -19.785 21.175 1.546 1.00 49.47 69 ARG A O 1
ATOM 544 N N . PRO A 1 70 ? -17.976 21.883 2.735 1.00 54.84 70 PRO A N 1
ATOM 545 C CA . PRO A 1 70 ? -17.412 20.552 2.911 1.00 54.84 70 PRO A CA 1
ATOM 546 C C . PRO A 1 70 ? -18.520 19.667 3.459 1.00 54.84 70 PRO A C 1
ATOM 548 O O . PRO A 1 70 ? -19.039 19.942 4.544 1.00 54.84 70 PRO A O 1
ATOM 551 N N . LEU A 1 71 ? -18.973 18.700 2.659 1.00 52.25 71 LEU A N 1
ATOM 552 C CA . LEU A 1 71 ? -19.895 17.700 3.160 1.00 52.25 71 LEU A CA 1
ATOM 553 C C . LEU A 1 71 ? -19.135 17.046 4.300 1.00 52.25 71 LEU A C 1
ATOM 555 O O . LEU A 1 71 ? -18.035 16.532 4.091 1.00 52.25 71 LEU A O 1
ATOM 559 N N . GLU A 1 72 ? -19.676 17.183 5.507 1.00 54.78 72 GLU A N 1
ATOM 560 C CA . GLU A 1 72 ? -19.144 16.497 6.670 1.00 54.78 72 GLU A CA 1
ATOM 561 C C . GLU A 1 72 ? -19.007 15.030 6.247 1.00 54.78 72 GLU A C 1
ATOM 563 O O . GLU A 1 72 ? -19.997 14.461 5.765 1.00 54.78 72 GLU A O 1
ATOM 568 N N . PRO A 1 73 ? -17.784 14.463 6.252 1.00 57.41 73 PRO A N 1
ATOM 569 C CA . PRO A 1 73 ? -17.574 13.134 5.711 1.00 57.41 73 PRO A CA 1
ATOM 570 C C . PRO A 1 73 ? -18.559 12.196 6.404 1.00 57.41 73 PRO A C 1
ATOM 572 O O . PRO A 1 73 ? -18.748 12.327 7.619 1.00 57.41 73 PRO A O 1
ATOM 575 N N . PRO A 1 74 ? -19.236 11.307 5.654 1.00 62.31 74 PRO A N 1
ATOM 576 C CA . PRO A 1 74 ? -20.243 10.438 6.234 1.00 62.31 74 PRO A CA 1
ATOM 577 C C . PRO A 1 74 ? -19.630 9.759 7.454 1.00 62.31 74 PRO A C 1
ATOM 579 O O . PRO A 1 74 ? -18.533 9.202 7.364 1.00 62.31 74 PRO A O 1
ATOM 582 N N . ALA A 1 75 ? -20.307 9.865 8.599 1.00 73.06 75 ALA A N 1
ATOM 583 C CA . ALA A 1 75 ? -19.873 9.200 9.814 1.00 73.06 75 ALA A CA 1
ATOM 584 C C . ALA A 1 75 ? -19.810 7.698 9.512 1.00 73.06 75 ALA A C 1
ATOM 586 O O . ALA A 1 75 ? -20.844 7.040 9.397 1.00 73.06 75 ALA A O 1
ATOM 587 N N . CYS A 1 76 ? -18.604 7.174 9.291 1.00 85.06 76 CYS A N 1
ATOM 588 C CA . CYS A 1 76 ? -18.413 5.757 9.058 1.00 85.06 76 CYS A CA 1
ATOM 589 C C . CYS A 1 76 ? -18.197 5.067 10.402 1.00 85.06 76 CYS A C 1
ATOM 591 O O . CYS A 1 76 ? -17.541 5.601 11.299 1.00 85.06 76 CYS A O 1
ATOM 593 N N . ASP A 1 77 ? -18.717 3.851 10.532 1.00 93.06 77 ASP A N 1
ATOM 594 C CA . ASP A 1 77 ? -18.171 2.932 11.518 1.00 93.06 77 ASP A CA 1
ATOM 595 C C . ASP A 1 77 ? -16.784 2.514 11.015 1.00 93.06 77 ASP A C 1
ATOM 597 O O . ASP A 1 77 ? -16.660 1.724 10.072 1.00 93.06 77 ASP A O 1
ATOM 601 N N . TRP A 1 78 ? -15.748 3.120 11.596 1.00 93.50 78 TRP A N 1
ATOM 602 C CA . TRP A 1 78 ? -14.359 2.930 11.189 1.00 93.50 78 TRP A CA 1
ATOM 603 C C . TRP A 1 78 ? -13.944 1.462 11.292 1.00 93.50 78 TRP A C 1
ATOM 605 O O . TRP A 1 78 ? -13.385 0.907 10.350 1.00 93.50 78 TRP A O 1
ATOM 615 N N . HIS A 1 79 ? -14.282 0.797 12.400 1.00 94.69 79 HIS A N 1
ATOM 616 C CA . HIS A 1 79 ? -13.914 -0.600 12.625 1.00 94.69 79 HIS A CA 1
ATOM 617 C C . HIS A 1 79 ? -14.676 -1.544 11.698 1.00 94.69 79 HIS A C 1
ATOM 619 O O . HIS A 1 79 ? -14.083 -2.476 11.146 1.00 94.69 79 HIS A O 1
ATOM 625 N N . ALA A 1 80 ? -15.973 -1.301 11.491 1.00 94.19 80 ALA A N 1
ATOM 626 C CA . ALA A 1 80 ? -16.750 -2.109 10.560 1.00 94.19 80 ALA A CA 1
ATOM 627 C C . ALA A 1 80 ? -16.278 -1.909 9.112 1.00 94.19 80 ALA A C 1
ATOM 629 O O . ALA A 1 80 ? -16.227 -2.878 8.354 1.00 94.19 80 ALA A O 1
ATOM 630 N N . THR A 1 81 ? -15.891 -0.684 8.743 1.00 93.62 81 THR A N 1
ATOM 631 C CA . THR A 1 81 ? -15.306 -0.370 7.432 1.00 93.62 81 THR A CA 1
ATOM 632 C C . THR A 1 81 ? -13.967 -1.067 7.255 1.00 93.62 81 THR A C 1
ATOM 634 O O . THR A 1 81 ? -13.842 -1.863 6.335 1.00 93.62 81 THR A O 1
ATOM 637 N N . PHE A 1 82 ? -13.026 -0.897 8.185 1.00 95.19 82 PHE A N 1
ATOM 638 C CA . PHE A 1 82 ? -11.728 -1.575 8.167 1.00 95.19 82 PHE A CA 1
ATOM 639 C C . PHE A 1 82 ? -11.866 -3.089 7.947 1.00 95.19 82 PHE A C 1
ATOM 641 O O . PHE A 1 82 ? -11.273 -3.658 7.033 1.00 95.19 82 PHE A O 1
ATOM 648 N N . ALA A 1 83 ? -12.713 -3.748 8.742 1.00 95.06 83 ALA A N 1
ATOM 649 C CA . ALA A 1 83 ? -12.902 -5.190 8.637 1.00 95.06 83 ALA A CA 1
ATOM 650 C C . ALA A 1 83 ? -13.614 -5.610 7.338 1.00 95.06 83 ALA A C 1
ATOM 652 O O . ALA A 1 83 ? -13.366 -6.702 6.827 1.00 95.06 83 ALA A O 1
ATOM 653 N N . ARG A 1 84 ? -14.532 -4.785 6.816 1.00 94.81 84 ARG A N 1
ATOM 654 C CA . ARG A 1 84 ? -15.215 -5.036 5.539 1.00 94.81 84 ARG A CA 1
ATOM 655 C C . ARG A 1 84 ? -14.243 -4.935 4.367 1.00 94.81 84 ARG A C 1
ATOM 657 O O . ARG A 1 84 ? -14.225 -5.860 3.564 1.00 94.81 84 ARG A O 1
ATOM 664 N N . GLU A 1 85 ? -13.443 -3.874 4.298 1.00 95.12 85 GLU A N 1
ATOM 665 C CA . GLU A 1 85 ? -12.523 -3.649 3.177 1.00 95.12 85 GLU A CA 1
ATOM 666 C C . GLU A 1 85 ? -11.430 -4.725 3.116 1.00 95.12 85 GLU A C 1
ATOM 668 O O . GLU A 1 85 ? -11.175 -5.278 2.051 1.00 95.12 85 GLU A O 1
ATOM 673 N N . ILE A 1 86 ? -10.862 -5.140 4.258 1.00 94.75 86 ILE A N 1
ATOM 674 C CA . ILE A 1 86 ? -9.882 -6.243 4.269 1.00 94.75 86 ILE A CA 1
ATOM 675 C C . ILE A 1 86 ? -10.505 -7.547 3.754 1.00 94.75 86 ILE A C 1
ATOM 677 O O . ILE A 1 86 ? -9.886 -8.259 2.965 1.00 94.75 86 ILE A O 1
ATOM 681 N N . ARG A 1 87 ? -11.746 -7.854 4.157 1.00 92.88 87 ARG A N 1
ATOM 682 C CA . ARG A 1 87 ? -12.460 -9.039 3.656 1.00 92.88 87 ARG A CA 1
ATOM 683 C C . ARG A 1 87 ? -12.783 -8.946 2.166 1.00 92.88 87 ARG A C 1
ATOM 685 O O . ARG A 1 87 ? -12.752 -9.969 1.493 1.00 92.88 87 ARG A O 1
ATOM 692 N N . ALA A 1 88 ? -13.092 -7.755 1.653 1.00 92.06 88 ALA A N 1
ATOM 693 C CA . ALA A 1 88 ? -13.376 -7.550 0.233 1.00 92.06 88 ALA A CA 1
ATOM 694 C C . ALA A 1 88 ? -12.160 -7.855 -0.659 1.00 92.06 88 ALA A C 1
ATOM 696 O O . ALA A 1 88 ? -12.329 -8.293 -1.793 1.00 92.06 88 ALA A O 1
ATOM 697 N N . LEU A 1 89 ? -10.948 -7.691 -0.124 1.00 91.38 89 LEU A N 1
ATOM 698 C CA . LEU A 1 89 ? -9.683 -7.993 -0.799 1.00 91.38 89 LEU A CA 1
ATOM 699 C C . LEU A 1 89 ? -9.208 -9.447 -0.606 1.00 91.38 89 LEU A C 1
ATOM 701 O O . LEU A 1 89 ? -8.033 -9.737 -0.838 1.00 91.38 89 LEU A O 1
ATOM 705 N N . ASP A 1 90 ? -10.082 -10.338 -0.116 1.00 83.94 90 ASP A N 1
ATOM 706 C CA . ASP A 1 90 ? -9.727 -11.704 0.313 1.00 83.94 90 ASP A CA 1
ATOM 707 C C . ASP A 1 90 ? -8.504 -11.706 1.259 1.00 83.94 90 ASP A C 1
ATOM 709 O O . ASP A 1 90 ? -7.584 -12.524 1.184 1.00 83.94 90 ASP A O 1
ATOM 713 N N . GLY A 1 91 ? -8.436 -10.678 2.111 1.00 75.50 91 GLY A N 1
ATOM 714 C CA . GLY A 1 91 ? -7.305 -10.414 2.980 1.00 75.50 91 GLY A CA 1
ATOM 715 C C . GLY A 1 91 ? -7.336 -11.260 4.249 1.00 75.50 91 GLY A C 1
ATOM 716 O O . GLY A 1 91 ? -8.350 -11.356 4.939 1.00 75.50 91 GLY A O 1
ATOM 717 N N . ASP A 1 92 ? -6.175 -11.807 4.603 1.00 85.81 92 ASP A N 1
ATOM 718 C CA . ASP A 1 92 ? -5.932 -12.429 5.902 1.00 85.81 92 ASP A CA 1
ATOM 719 C C . ASP A 1 92 ? -5.935 -11.365 7.008 1.00 85.81 92 ASP A C 1
ATOM 721 O O . ASP A 1 92 ? -4.984 -10.591 7.117 1.00 85.81 92 ASP A O 1
ATOM 725 N N . LEU A 1 93 ? -6.989 -11.329 7.829 1.00 87.56 93 LEU A N 1
ATOM 726 C CA . LEU A 1 93 ? -7.118 -10.390 8.950 1.00 87.56 93 LEU A CA 1
ATOM 727 C C . LEU A 1 93 ? -5.968 -10.514 9.964 1.00 87.56 93 LEU A C 1
ATOM 729 O O . LEU A 1 93 ? -5.629 -9.519 10.608 1.00 87.56 93 LEU A O 1
ATOM 733 N N . ASP A 1 94 ? -5.319 -11.676 10.072 1.00 92.38 94 ASP A N 1
ATOM 734 C CA . ASP A 1 94 ? -4.186 -11.869 10.978 1.00 92.38 94 ASP A CA 1
ATOM 735 C C . ASP A 1 94 ? -2.920 -11.148 10.496 1.00 92.38 94 ASP A C 1
ATOM 737 O O . ASP A 1 94 ? -2.022 -10.898 11.307 1.00 92.38 94 ASP A O 1
ATOM 741 N N . ALA A 1 95 ? -2.881 -10.704 9.237 1.00 94.94 95 ALA A N 1
ATOM 742 C CA . ALA A 1 95 ? -1.832 -9.848 8.686 1.00 94.94 95 ALA A CA 1
ATOM 743 C C . ALA A 1 95 ? -2.076 -8.343 8.925 1.00 94.94 95 ALA A C 1
ATOM 745 O O . ALA A 1 95 ? -1.243 -7.525 8.536 1.00 94.94 95 ALA A O 1
ATOM 746 N N . TRP A 1 96 ? -3.182 -7.952 9.570 1.00 97.56 96 TRP A N 1
ATOM 747 C CA . TRP A 1 96 ? -3.544 -6.545 9.774 1.00 97.56 96 TRP A CA 1
ATOM 748 C C . TRP A 1 96 ? -3.585 -6.144 11.245 1.00 97.56 96 TRP A C 1
ATOM 750 O O . TRP A 1 96 ? -4.077 -6.873 12.108 1.00 97.56 96 TRP A O 1
ATOM 760 N N . ARG A 1 97 ? -3.099 -4.943 11.557 1.00 97.62 97 ARG A N 1
ATOM 761 C CA . ARG A 1 97 ? -3.162 -4.361 12.905 1.00 97.62 97 ARG A CA 1
ATOM 762 C C . ARG A 1 97 ? -3.638 -2.912 12.848 1.00 97.62 97 ARG A C 1
ATOM 764 O O . ARG A 1 97 ? -3.303 -2.169 11.933 1.00 97.62 97 ARG A O 1
ATOM 771 N N . ILE A 1 98 ? -4.372 -2.495 13.874 1.00 97.31 98 ILE A N 1
ATOM 772 C CA . ILE A 1 98 ? -4.669 -1.081 14.122 1.00 97.31 98 ILE A CA 1
ATOM 773 C C . ILE A 1 98 ? -3.604 -0.581 15.094 1.00 97.31 98 ILE A C 1
ATOM 775 O O . ILE A 1 98 ? -3.520 -1.073 16.220 1.00 97.31 98 ILE A O 1
ATOM 779 N N . ALA A 1 99 ? -2.752 0.340 14.653 1.00 97.31 99 ALA A N 1
ATOM 780 C CA . ALA A 1 99 ? -1.620 0.822 15.440 1.00 97.31 99 ALA A CA 1
ATOM 781 C C . ALA A 1 99 ? -1.182 2.219 14.972 1.00 97.31 99 ALA A C 1
ATOM 783 O O . ALA A 1 99 ? -1.392 2.554 13.809 1.00 97.31 99 ALA A O 1
ATOM 784 N N . PRO A 1 100 ? -0.557 3.040 15.837 1.00 96.81 100 PRO A N 1
ATOM 785 C CA . PRO A 1 100 ? 0.042 4.300 15.406 1.00 96.81 100 PRO A CA 1
ATOM 786 C C . PRO A 1 100 ? 1.092 4.073 14.309 1.00 96.81 100 PRO A C 1
ATOM 788 O O . PRO A 1 100 ? 1.974 3.229 14.462 1.00 96.81 100 PRO A O 1
ATOM 791 N N . VAL A 1 101 ? 1.006 4.851 13.231 1.00 96.69 101 VAL A N 1
ATOM 792 C CA . VAL A 1 101 ? 1.951 4.863 12.103 1.00 96.69 101 VAL A CA 1
ATOM 793 C C . VAL A 1 101 ? 2.270 6.319 11.729 1.00 96.69 101 VAL A C 1
ATOM 795 O O . VAL A 1 101 ? 1.521 7.211 12.131 1.00 96.69 101 VAL A O 1
ATOM 798 N N . PRO A 1 102 ? 3.367 6.601 10.999 1.00 91.19 102 PRO A N 1
ATOM 799 C CA . PRO A 1 102 ? 3.747 7.978 10.665 1.00 91.19 102 PRO A CA 1
ATOM 800 C C . PRO A 1 102 ? 2.701 8.751 9.844 1.00 91.19 102 PRO A C 1
ATOM 802 O O . PRO A 1 102 ? 2.621 9.970 9.971 1.00 91.19 102 PRO A O 1
ATOM 805 N N . LEU A 1 103 ? 1.925 8.049 9.010 1.00 90.88 103 LEU A N 1
ATOM 806 C CA . LEU A 1 103 ? 0.853 8.605 8.177 1.00 90.88 103 LEU A CA 1
ATOM 807 C C . LEU A 1 103 ? -0.465 7.849 8.434 1.00 90.88 103 LEU A C 1
ATOM 809 O O . LEU A 1 103 ? -0.931 7.800 9.571 1.00 90.88 103 LEU A O 1
ATOM 813 N N . TYR A 1 104 ? -1.068 7.261 7.398 1.00 95.62 104 TYR A N 1
ATOM 814 C CA . TYR A 1 104 ? -2.338 6.532 7.489 1.00 95.62 104 TYR A CA 1
ATOM 815 C C . TYR A 1 104 ? -2.170 5.013 7.457 1.00 95.62 104 TYR A C 1
ATOM 817 O O . TYR A 1 104 ? -2.948 4.300 8.094 1.00 95.62 104 TYR A O 1
ATOM 825 N N . GLY A 1 105 ? -1.147 4.524 6.760 1.00 97.00 105 GLY A N 1
ATOM 826 C CA . GLY A 1 105 ? -0.834 3.111 6.608 1.00 97.00 105 GLY A CA 1
ATOM 827 C C . GLY A 1 105 ? 0.670 2.858 6.663 1.00 97.00 105 GLY A C 1
ATOM 828 O O . GLY A 1 105 ? 1.471 3.795 6.575 1.00 97.00 105 GLY A O 1
ATOM 829 N N . GL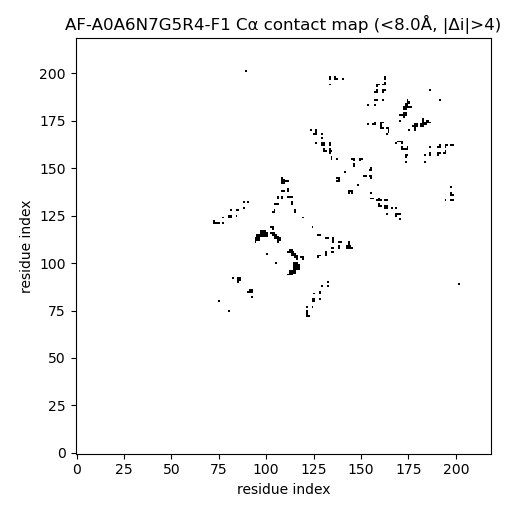N A 1 106 ? 1.038 1.605 6.923 1.00 97.44 106 GLN A N 1
ATOM 830 C CA . GLN A 1 106 ? 2.402 1.110 6.782 1.00 97.44 106 GLN A CA 1
ATOM 831 C C . GLN A 1 106 ? 2.430 -0.420 6.721 1.00 97.44 106 GLN A C 1
ATOM 833 O O . GLN A 1 106 ? 1.875 -1.085 7.600 1.00 97.44 106 GLN A O 1
ATOM 838 N N . VAL A 1 107 ? 3.213 -0.986 5.804 1.00 97.56 107 VAL A N 1
ATOM 839 C CA . VAL A 1 107 ? 3.616 -2.399 5.838 1.00 97.56 107 VAL A CA 1
ATOM 840 C C . VAL A 1 107 ? 5.033 -2.573 6.384 1.00 97.56 107 VAL A C 1
ATOM 842 O O . VAL A 1 107 ? 5.969 -1.860 6.024 1.00 97.56 107 VAL A O 1
ATOM 845 N N . THR A 1 108 ? 5.214 -3.579 7.240 1.00 97.31 108 THR A N 1
ATOM 846 C CA . THR A 1 108 ? 6.539 -4.120 7.569 1.00 97.31 108 THR A CA 1
ATOM 847 C C . THR A 1 108 ? 6.786 -5.364 6.728 1.00 9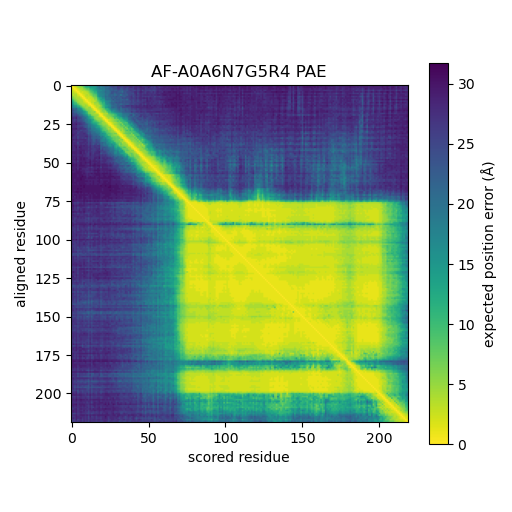7.31 108 THR A C 1
ATOM 849 O O . THR A 1 108 ? 6.241 -6.426 7.021 1.00 97.31 108 THR A O 1
ATOM 852 N N . TYR A 1 109 ? 7.618 -5.242 5.689 1.00 95.81 109 TYR A N 1
ATOM 853 C CA . TYR A 1 109 ? 7.806 -6.302 4.693 1.00 95.81 109 TYR A CA 1
ATOM 854 C C . TYR A 1 109 ? 8.314 -7.627 5.274 1.00 95.81 109 TYR A C 1
ATOM 856 O O . TYR A 1 109 ? 7.779 -8.676 4.932 1.00 95.81 109 TYR A O 1
ATOM 864 N N . SER A 1 110 ? 9.280 -7.592 6.196 1.00 94.19 110 SER A N 1
ATOM 865 C CA . SER A 1 110 ? 9.848 -8.800 6.817 1.00 94.19 110 SER A CA 1
ATOM 866 C C . SER A 1 110 ? 8.855 -9.562 7.698 1.00 94.19 110 SER A C 1
ATOM 868 O O . SER A 1 110 ? 8.975 -10.769 7.867 1.00 94.19 110 SER A O 1
ATOM 870 N N . GLU A 1 111 ? 7.885 -8.856 8.281 1.00 95.31 111 GLU A N 1
ATOM 871 C CA . GLU A 1 111 ? 6.838 -9.445 9.124 1.00 95.31 111 GLU A CA 1
ATOM 872 C C . GLU A 1 111 ? 5.579 -9.781 8.318 1.00 95.31 111 GLU A C 1
ATOM 874 O O . GLU A 1 111 ? 4.723 -10.509 8.807 1.00 95.31 111 GLU A O 1
ATOM 879 N N . GLN A 1 112 ? 5.456 -9.232 7.104 1.00 96.19 112 GLN A N 1
ATOM 880 C CA . GLN A 1 112 ? 4.247 -9.279 6.280 1.00 96.19 112 GLN A CA 1
ATOM 881 C C . GLN A 1 112 ? 3.001 -8.807 7.049 1.00 96.19 112 GLN A C 1
ATOM 883 O O . GLN A 1 112 ? 1.919 -9.379 6.923 1.00 96.19 112 GLN A O 1
ATOM 888 N N . ILE A 1 113 ? 3.167 -7.747 7.849 1.00 97.25 113 ILE A N 1
ATOM 889 C CA . ILE A 1 113 ? 2.096 -7.119 8.630 1.00 97.25 113 ILE A CA 1
ATOM 890 C C . ILE A 1 113 ? 1.818 -5.720 8.083 1.00 97.25 113 ILE A C 1
ATOM 892 O O . ILE A 1 113 ? 2.724 -4.884 8.029 1.00 97.25 113 ILE A O 1
ATOM 896 N N . ALA A 1 114 ? 0.554 -5.456 7.755 1.00 97.75 114 ALA A N 1
ATOM 897 C CA . ALA A 1 114 ? 0.032 -4.125 7.483 1.00 97.75 114 ALA A CA 1
ATOM 898 C C . ALA A 1 114 ? -0.520 -3.496 8.761 1.00 97.75 114 ALA A C 1
ATOM 900 O O . ALA A 1 114 ? -1.163 -4.145 9.594 1.00 97.75 114 ALA A O 1
ATOM 901 N N . ARG A 1 115 ? -0.281 -2.200 8.913 1.00 98.25 115 ARG A N 1
ATOM 902 C CA . ARG A 1 115 ? -0.771 -1.379 10.013 1.00 98.25 115 ARG A CA 1
ATOM 903 C C . ARG A 1 115 ? -1.555 -0.216 9.438 1.00 98.25 115 ARG A C 1
ATOM 905 O O . ARG A 1 115 ? -1.079 0.445 8.524 1.00 98.25 115 ARG A O 1
ATOM 912 N N . ILE A 1 116 ? -2.725 0.048 10.004 1.00 98.12 116 ILE A N 1
ATOM 913 C CA . ILE A 1 116 ? -3.512 1.243 9.698 1.00 98.12 116 ILE A CA 1
ATOM 914 C C . ILE A 1 116 ? -3.596 2.106 10.954 1.00 98.12 116 ILE A C 1
ATOM 916 O O . ILE A 1 116 ? -3.877 1.610 12.053 1.00 98.12 116 ILE A O 1
ATOM 920 N N . GLY A 1 117 ? -3.350 3.402 10.777 1.00 97.44 117 GLY A N 1
ATOM 921 C CA . GLY A 1 117 ? -3.439 4.401 11.829 1.00 97.44 117 GLY A CA 1
ATOM 922 C C . GLY A 1 117 ? -4.869 4.525 12.361 1.00 97.44 117 GLY A C 1
ATOM 923 O O . GLY A 1 117 ? -5.799 4.677 11.571 1.00 97.44 117 GLY A O 1
ATOM 924 N N . PRO A 1 118 ? -5.092 4.547 13.688 1.00 95.56 118 PRO A N 1
ATOM 925 C CA . PRO A 1 118 ? -6.435 4.732 14.249 1.00 95.56 118 PRO A CA 1
ATOM 926 C C . PRO A 1 118 ? -7.028 6.120 13.947 1.00 95.56 118 PRO A C 1
ATOM 928 O O . PRO A 1 118 ? -8.212 6.352 14.164 1.00 95.56 118 PRO A O 1
ATOM 931 N N . THR A 1 119 ? -6.205 7.057 13.470 1.00 94.44 119 THR A N 1
ATOM 932 C CA . THR A 1 119 ? -6.598 8.412 13.063 1.00 94.44 119 THR A CA 1
ATOM 933 C C . THR A 1 119 ? -6.820 8.547 11.558 1.00 94.44 119 THR A C 1
ATOM 935 O O . THR A 1 119 ? -7.048 9.661 11.089 1.00 94.44 119 THR A O 1
ATOM 938 N N . THR A 1 120 ? -6.722 7.457 10.788 1.00 95.50 120 THR A N 1
ATOM 939 C CA . THR A 1 120 ? -6.975 7.483 9.345 1.00 95.50 120 THR A CA 1
ATOM 940 C C . THR A 1 120 ? -8.412 7.939 9.096 1.00 95.50 120 THR A C 1
ATOM 942 O O . THR A 1 120 ? -9.340 7.291 9.591 1.00 95.50 120 THR A O 1
ATOM 945 N N . PRO A 1 121 ? -8.631 9.048 8.368 1.00 94.00 121 PRO A N 1
ATOM 946 C CA . PRO A 1 121 ? -9.973 9.537 8.093 1.00 94.00 121 PRO A CA 1
ATOM 947 C C . PRO A 1 121 ? -10.818 8.479 7.381 1.00 94.00 121 PRO A C 1
ATOM 949 O O . PRO A 1 121 ? -10.328 7.804 6.481 1.00 94.00 121 PRO A O 1
ATOM 952 N N . CYS A 1 122 ? -12.104 8.381 7.728 1.00 91.00 122 CYS A N 1
ATOM 953 C CA . CYS A 1 122 ? -13.038 7.429 7.114 1.00 91.00 122 CYS A CA 1
ATOM 954 C C . CYS A 1 122 ? -13.007 7.447 5.578 1.00 91.00 122 CYS A C 1
ATOM 956 O O . CYS A 1 122 ? -13.048 6.391 4.961 1.00 91.00 122 CYS A O 1
ATOM 958 N N . LEU A 1 123 ? -12.913 8.637 4.972 1.00 90.69 123 LEU A N 1
ATOM 959 C CA . LEU A 1 123 ? -12.894 8.801 3.514 1.00 90.69 123 LEU A CA 1
ATOM 960 C C . LEU A 1 123 ? -11.610 8.308 2.825 1.00 90.69 123 LEU A C 1
ATOM 962 O O . LEU A 1 123 ? -11.564 8.317 1.603 1.00 90.69 123 LEU A O 1
ATOM 966 N N . LEU A 1 124 ? -10.561 8.007 3.596 1.00 94.31 124 LEU A N 1
ATOM 967 C CA . LEU A 1 124 ? -9.275 7.509 3.104 1.00 94.31 124 LEU A CA 1
ATOM 968 C C . LEU A 1 124 ? -9.030 6.062 3.535 1.00 94.31 124 LEU A C 1
ATOM 970 O O . LEU A 1 124 ? -7.970 5.513 3.246 1.00 94.31 124 LEU A O 1
ATOM 974 N N . LEU A 1 125 ? -9.938 5.469 4.312 1.00 95.31 125 LEU A N 1
ATOM 975 C CA . LEU A 1 125 ? -9.681 4.194 4.968 1.00 95.31 125 LEU A CA 1
ATOM 976 C C . LEU A 1 125 ? -9.600 3.052 3.952 1.00 95.31 125 LEU A C 1
ATOM 978 O O . LEU A 1 125 ? -8.668 2.259 4.014 1.00 95.31 125 LEU A O 1
ATOM 982 N N . ASP A 1 126 ? -10.538 2.996 3.013 1.00 95.81 126 ASP A N 1
ATOM 983 C CA . ASP A 1 126 ? -10.528 2.062 1.886 1.00 95.81 126 ASP A CA 1
ATOM 984 C C . ASP A 1 126 ? -9.328 2.303 0.964 1.00 95.81 126 ASP A C 1
ATOM 986 O O . ASP A 1 126 ? -8.585 1.364 0.687 1.00 95.81 126 ASP A O 1
ATOM 990 N N . GLU A 1 127 ? -9.085 3.560 0.589 1.00 95.88 127 GLU A N 1
ATOM 991 C CA . GLU A 1 127 ? -7.953 3.976 -0.251 1.00 95.88 127 GLU A CA 1
ATOM 992 C C . GLU A 1 127 ? -6.611 3.494 0.355 1.00 95.88 127 GLU A C 1
ATOM 994 O O . GLU A 1 127 ? -5.796 2.845 -0.303 1.00 95.88 127 GLU A O 1
ATOM 999 N N . THR A 1 128 ? -6.414 3.727 1.660 1.00 96.75 128 THR A N 1
ATOM 1000 C CA . THR A 1 128 ? -5.206 3.315 2.398 1.00 96.75 128 THR A CA 1
ATOM 1001 C C . THR A 1 128 ? -5.110 1.792 2.507 1.00 96.75 128 THR A C 1
ATOM 1003 O O . THR A 1 128 ? -4.031 1.229 2.347 1.00 96.75 128 THR A O 1
ATOM 1006 N N . ILE A 1 129 ? -6.220 1.095 2.775 1.00 97.56 129 ILE A N 1
ATOM 1007 C CA . ILE A 1 129 ? -6.227 -0.373 2.866 1.00 97.56 129 ILE A CA 1
ATOM 1008 C C . ILE A 1 129 ? -5.844 -0.998 1.522 1.00 97.56 129 ILE A C 1
ATOM 1010 O O . ILE A 1 129 ? -5.058 -1.941 1.506 1.00 97.56 129 ILE A O 1
ATOM 1014 N N . GLN A 1 130 ? -6.346 -0.478 0.402 1.00 97.75 130 GLN A N 1
ATOM 1015 C CA . GLN A 1 130 ? -5.988 -0.981 -0.926 1.00 97.75 130 GLN A CA 1
ATOM 1016 C C . GLN A 1 130 ? -4.491 -0.794 -1.217 1.00 97.75 130 GLN A C 1
ATOM 1018 O O . GLN A 1 130 ? -3.844 -1.739 -1.672 1.00 97.75 130 GLN A O 1
ATOM 1023 N N . HIS A 1 131 ? -3.920 0.368 -0.876 1.00 97.88 131 HIS A N 1
ATOM 1024 C CA . HIS A 1 131 ? -2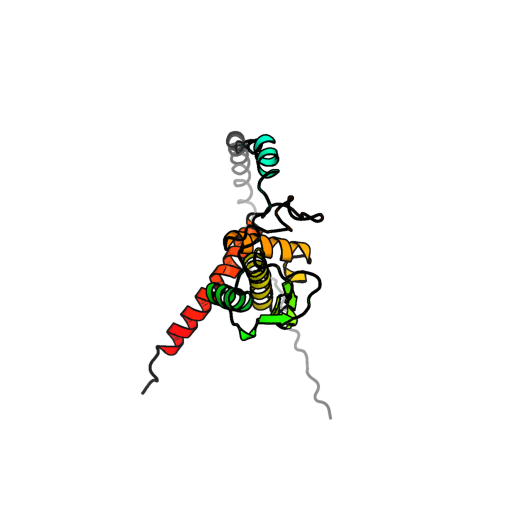.480 0.636 -1.003 1.00 97.88 131 HIS A CA 1
ATOM 1025 C C . HIS A 1 131 ? -1.625 -0.333 -0.180 1.00 97.88 131 HIS A C 1
ATOM 1027 O O . HIS A 1 131 ? -0.769 -1.045 -0.708 1.00 97.88 131 HIS A O 1
ATOM 1033 N N . GLU A 1 132 ? -1.897 -0.432 1.122 1.00 97.94 132 GLU A N 1
ATOM 1034 C CA . GLU A 1 132 ? -1.121 -1.304 2.009 1.00 97.94 132 GLU A CA 1
ATOM 1035 C C . GLU A 1 132 ? -1.321 -2.789 1.674 1.00 97.94 132 GLU A C 1
ATOM 1037 O O . GLU A 1 132 ? -0.414 -3.606 1.850 1.00 97.94 132 GLU A O 1
ATOM 1042 N N . TRP A 1 133 ? -2.484 -3.168 1.136 1.00 97.69 133 TRP A N 1
ATOM 1043 C CA . TRP A 1 133 ? -2.707 -4.526 0.648 1.00 97.69 133 TRP A CA 1
ATOM 1044 C C . TRP A 1 133 ? -1.783 -4.865 -0.524 1.00 97.69 133 TRP A C 1
ATOM 1046 O O . TRP A 1 133 ? -1.242 -5.974 -0.562 1.00 97.69 133 TRP A O 1
ATOM 1056 N N . MET A 1 134 ? -1.530 -3.923 -1.438 1.00 98.12 134 MET A N 1
ATOM 1057 C CA . MET A 1 134 ? -0.557 -4.125 -2.513 1.00 98.12 134 MET A CA 1
ATOM 1058 C C . MET A 1 134 ? 0.857 -4.325 -1.962 1.00 98.12 134 MET A C 1
ATOM 1060 O O . MET A 1 134 ? 1.542 -5.267 -2.367 1.00 98.12 134 MET A O 1
ATOM 1064 N N . HIS A 1 135 ? 1.270 -3.527 -0.975 1.00 97.94 135 HIS A N 1
ATOM 1065 C CA . HIS A 1 135 ? 2.544 -3.728 -0.282 1.00 97.94 135 HIS A CA 1
ATOM 1066 C C . HIS A 1 135 ? 2.634 -5.086 0.426 1.00 97.94 135 HIS A C 1
ATOM 1068 O O . HIS A 1 135 ? 3.685 -5.731 0.391 1.00 97.94 135 HIS A O 1
ATOM 1074 N N . LEU A 1 136 ? 1.541 -5.585 1.014 1.00 96.88 136 LEU A N 1
ATOM 1075 C CA . LEU A 1 136 ? 1.499 -6.947 1.554 1.00 96.88 136 LEU A CA 1
ATOM 1076 C C . LEU A 1 136 ? 1.706 -8.003 0.468 1.00 96.88 136 LEU A C 1
ATOM 1078 O O . LEU A 1 136 ? 2.443 -8.966 0.694 1.00 96.88 136 LEU A O 1
ATOM 1082 N N . GLN A 1 137 ? 1.091 -7.846 -0.707 1.00 96.81 137 GLN A N 1
ATOM 1083 C CA . GLN A 1 137 ? 1.314 -8.785 -1.807 1.00 96.81 137 GLN A CA 1
ATOM 1084 C C . GLN A 1 137 ? 2.763 -8.738 -2.295 1.00 96.81 137 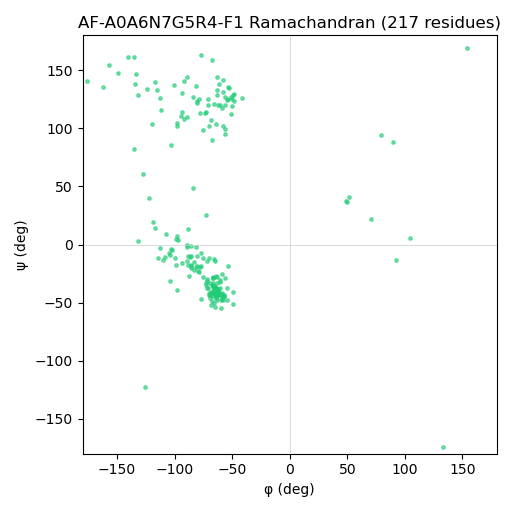GLN A C 1
ATOM 1086 O O . GLN A 1 137 ? 3.342 -9.794 -2.548 1.00 96.81 137 GLN A O 1
ATOM 1091 N N . GLN A 1 138 ? 3.380 -7.554 -2.366 1.00 96.81 138 GLN A N 1
ATOM 1092 C CA . GLN A 1 138 ? 4.806 -7.419 -2.683 1.00 96.81 138 GLN A CA 1
ATOM 1093 C C . GLN A 1 138 ? 5.664 -8.166 -1.652 1.00 96.81 138 GLN A C 1
ATOM 1095 O O . GLN A 1 138 ? 6.519 -8.969 -2.029 1.00 96.81 138 GLN A O 1
ATOM 1100 N N . ALA A 1 139 ? 5.383 -7.972 -0.358 1.00 96.31 139 ALA A N 1
ATOM 1101 C CA . ALA A 1 139 ? 6.077 -8.644 0.741 1.00 96.31 139 ALA A CA 1
ATOM 1102 C C . ALA A 1 139 ? 5.998 -10.172 0.629 1.00 96.31 139 ALA A C 1
ATOM 1104 O O . ALA A 1 139 ? 6.996 -10.864 0.803 1.00 96.31 139 ALA A O 1
ATOM 1105 N N . ARG A 1 140 ? 4.809 -10.694 0.314 1.00 94.50 140 ARG A N 1
ATOM 1106 C CA . ARG A 1 140 ? 4.536 -12.130 0.153 1.00 94.50 140 ARG A CA 1
ATOM 1107 C C . ARG A 1 140 ? 5.131 -12.707 -1.123 1.00 94.50 140 ARG A C 1
ATOM 1109 O O . ARG A 1 140 ? 5.464 -13.886 -1.167 1.00 94.50 140 ARG A O 1
ATOM 1116 N N . MET A 1 141 ? 5.192 -11.911 -2.187 1.00 94.31 141 MET A N 1
ATOM 1117 C CA . MET A 1 141 ? 5.730 -12.348 -3.469 1.00 94.31 141 MET A CA 1
ATOM 1118 C C . MET A 1 141 ? 7.248 -12.489 -3.425 1.00 94.31 141 MET A C 1
ATOM 1120 O O . MET A 1 141 ? 7.771 -13.393 -4.076 1.00 94.31 141 MET A O 1
ATOM 1124 N N . TYR A 1 142 ? 7.911 -11.616 -2.669 1.00 93.75 142 TYR A N 1
ATOM 1125 C CA . TYR A 1 142 ? 9.364 -11.475 -2.643 1.00 93.75 142 TYR A CA 1
ATOM 1126 C C . TYR A 1 142 ? 9.977 -11.755 -1.266 1.00 93.75 142 TYR A C 1
ATOM 1128 O O . TYR A 1 142 ? 11.088 -11.317 -0.996 1.00 93.75 142 TYR A O 1
ATOM 1136 N N . ASP A 1 143 ? 9.249 -12.458 -0.394 1.00 92.81 143 ASP A N 1
ATOM 1137 C CA . ASP A 1 143 ? 9.695 -12.877 0.943 1.00 92.81 143 ASP A CA 1
ATOM 1138 C C . ASP A 1 143 ? 10.332 -11.743 1.776 1.00 92.81 143 ASP A C 1
ATOM 1140 O O . ASP A 1 143 ? 11.279 -11.944 2.531 1.00 92.81 143 ASP A O 1
ATOM 1144 N N . GLY A 1 144 ? 9.787 -10.530 1.646 1.00 90.38 144 GLY A N 1
ATOM 1145 C CA . GLY A 1 144 ? 10.242 -9.328 2.349 1.00 90.38 144 GLY A CA 1
ATOM 1146 C C . GLY A 1 144 ? 11.281 -8.470 1.610 1.00 90.38 144 GLY A C 1
ATOM 1147 O O . GLY A 1 144 ? 11.449 -7.306 1.972 1.00 90.38 144 GLY A O 1
ATOM 1148 N N . GLU A 1 145 ? 11.902 -8.967 0.536 1.00 93.56 145 GLU A N 1
ATOM 1149 C CA . GLU A 1 145 ? 12.954 -8.273 -0.235 1.00 93.56 145 GLU A CA 1
ATOM 1150 C C . GLU A 1 145 ? 12.386 -7.307 -1.296 1.00 93.56 145 GLU A C 1
ATOM 1152 O O . GLU A 1 145 ? 12.750 -7.314 -2.474 1.00 93.56 145 GLU A O 1
ATOM 1157 N N . VAL A 1 146 ? 11.440 -6.459 -0.886 1.00 94.88 146 VAL A N 1
ATOM 1158 C CA . VAL A 1 146 ? 10.666 -5.604 -1.802 1.00 94.88 146 VAL A CA 1
ATOM 1159 C C . VAL A 1 146 ? 11.536 -4.517 -2.441 1.00 94.88 146 VAL A C 1
ATOM 1161 O O . VAL A 1 146 ? 11.576 -4.391 -3.661 1.00 94.88 146 VAL A O 1
ATOM 1164 N N . HIS A 1 147 ? 12.279 -3.738 -1.655 1.00 94.38 147 HIS A N 1
ATOM 1165 C CA . HIS A 1 147 ? 13.017 -2.593 -2.205 1.00 94.38 147 HIS A CA 1
ATOM 1166 C C . HIS A 1 147 ? 14.104 -2.993 -3.208 1.00 94.38 147 HIS A C 1
ATOM 1168 O O . HIS A 1 147 ? 14.277 -2.304 -4.210 1.00 94.38 147 HIS A O 1
ATOM 1174 N N . GLU A 1 148 ? 14.822 -4.097 -2.977 1.00 94.31 148 GLU A N 1
ATOM 1175 C CA . GLU A 1 148 ? 15.814 -4.592 -3.940 1.00 94.31 148 GLU A CA 1
ATOM 1176 C C . GLU A 1 148 ? 15.140 -4.959 -5.265 1.00 94.31 148 GLU A C 1
ATOM 1178 O O . GLU A 1 148 ? 15.606 -4.576 -6.340 1.00 94.31 148 GLU A O 1
ATOM 1183 N N . ARG A 1 149 ? 13.987 -5.631 -5.189 1.00 94.81 149 ARG A N 1
ATOM 1184 C CA . ARG A 1 149 ? 13.253 -6.095 -6.363 1.00 94.81 149 ARG A CA 1
ATOM 1185 C C . ARG A 1 149 ? 12.728 -4.961 -7.243 1.00 94.81 149 ARG A C 1
ATOM 1187 O O . ARG A 1 149 ? 12.722 -5.116 -8.467 1.00 94.81 149 ARG A O 1
ATOM 1194 N N . TYR A 1 150 ? 12.303 -3.862 -6.625 1.00 93.00 150 TYR A N 1
ATOM 1195 C CA . TYR A 1 150 ? 11.702 -2.701 -7.290 1.00 93.00 150 TYR A CA 1
ATOM 1196 C C . TYR A 1 150 ? 12.685 -1.546 -7.539 1.00 93.00 150 TYR A C 1
ATOM 1198 O O . TYR A 1 150 ? 12.278 -0.473 -7.978 1.00 93.00 150 TYR A O 1
ATOM 1206 N N . GLY A 1 151 ? 13.984 -1.743 -7.284 1.00 92.50 151 GLY A N 1
ATOM 1207 C CA . GLY A 1 151 ? 14.999 -0.708 -7.513 1.00 92.50 151 GLY A CA 1
ATOM 1208 C C . GLY A 1 151 ? 14.927 0.467 -6.531 1.00 92.50 151 GLY A C 1
ATOM 1209 O O . GLY A 1 151 ? 15.426 1.550 -6.831 1.00 92.50 151 GLY A O 1
ATOM 1210 N N . GLY A 1 152 ? 14.322 0.263 -5.360 1.00 94.00 152 GLY A N 1
ATOM 1211 C CA . GLY A 1 152 ? 14.187 1.253 -4.298 1.00 94.00 152 GLY A CA 1
ATOM 1212 C C . GLY A 1 152 ? 12.774 1.337 -3.730 1.00 94.00 152 GLY A C 1
ATOM 1213 O O . GLY A 1 152 ? 11.887 0.555 -4.067 1.00 94.00 152 GLY A O 1
ATOM 1214 N N . ARG A 1 153 ? 12.580 2.313 -2.838 1.00 93.25 153 ARG A N 1
ATOM 1215 C CA . ARG A 1 153 ? 11.280 2.595 -2.222 1.00 93.25 153 ARG A CA 1
ATOM 1216 C C . ARG A 1 153 ? 10.266 3.087 -3.254 1.00 93.25 153 ARG A C 1
ATOM 1218 O O . ARG A 1 153 ? 9.183 2.530 -3.342 1.00 93.25 153 ARG A O 1
ATOM 1225 N N . ASP A 1 154 ? 10.643 4.076 -4.057 1.00 93.62 154 ASP A N 1
ATOM 1226 C CA . ASP A 1 154 ? 9.713 4.752 -4.967 1.00 93.62 154 ASP A CA 1
ATOM 1227 C C . ASP A 1 154 ? 9.117 3.801 -6.013 1.00 93.62 154 ASP A C 1
ATOM 1229 O O . ASP A 1 154 ? 7.927 3.871 -6.293 1.00 93.62 154 ASP A O 1
ATOM 1233 N N . GLY A 1 155 ? 9.906 2.854 -6.537 1.00 94.50 155 GLY A N 1
ATOM 1234 C CA . GLY A 1 155 ? 9.395 1.839 -7.464 1.00 94.50 155 GLY A CA 1
ATOM 1235 C C . GLY A 1 155 ? 8.348 0.919 -6.826 1.00 94.50 155 GLY A C 1
ATOM 1236 O O . GLY A 1 155 ? 7.354 0.580 -7.463 1.00 94.50 155 GLY A O 1
ATOM 1237 N N . ALA A 1 156 ? 8.532 0.550 -5.554 1.00 96.88 156 ALA A N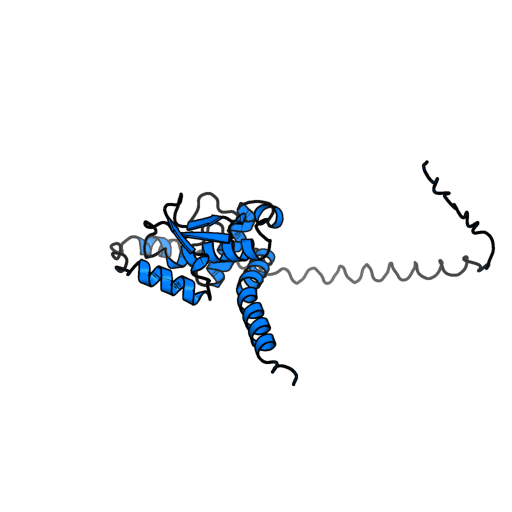 1
ATOM 1238 C CA . ALA A 1 156 ? 7.560 -0.264 -4.828 1.00 96.88 156 ALA A CA 1
ATOM 1239 C C . ALA A 1 156 ? 6.256 0.508 -4.564 1.00 96.88 156 ALA A C 1
ATOM 1241 O O . ALA A 1 156 ? 5.173 -0.057 -4.713 1.00 96.88 156 ALA A O 1
ATOM 1242 N N . GLU A 1 157 ? 6.364 1.790 -4.210 1.00 96.44 157 GLU A N 1
ATOM 1243 C CA . GLU A 1 157 ? 5.224 2.683 -3.959 1.00 96.44 157 GLU A CA 1
ATOM 1244 C C . GLU A 1 157 ? 4.428 2.950 -5.249 1.00 96.44 157 GLU A C 1
ATOM 1246 O O . GLU A 1 157 ? 3.206 2.854 -5.232 1.00 96.44 157 GLU A O 1
ATOM 1251 N N . VAL A 1 158 ? 5.099 3.175 -6.390 1.00 96.56 158 VAL A N 1
ATOM 1252 C CA . VAL A 1 158 ? 4.436 3.332 -7.702 1.00 96.56 158 VAL A CA 1
ATOM 1253 C C . VAL A 1 158 ? 3.605 2.099 -8.046 1.00 96.56 158 VAL A C 1
ATOM 1255 O O . VAL A 1 158 ? 2.441 2.226 -8.415 1.00 96.56 158 VAL A O 1
ATOM 1258 N N . VAL A 1 159 ? 4.159 0.894 -7.895 1.00 97.62 159 VAL A N 1
ATOM 1259 C CA . VAL A 1 159 ? 3.418 -0.344 -8.190 1.00 97.62 159 VAL A CA 1
ATOM 1260 C C . VAL A 1 159 ? 2.258 -0.560 -7.215 1.00 97.62 159 VAL A C 1
ATOM 1262 O O . VAL A 1 159 ? 1.201 -1.044 -7.628 1.00 97.62 159 VAL A O 1
ATOM 1265 N N . ALA A 1 160 ? 2.426 -0.186 -5.943 1.00 97.69 160 ALA A N 1
ATOM 1266 C CA . ALA A 1 160 ? 1.349 -0.248 -4.961 1.00 97.69 160 ALA A CA 1
ATOM 1267 C C . ALA A 1 160 ? 0.194 0.692 -5.327 1.00 97.69 160 ALA A C 1
ATOM 1269 O O . ALA A 1 160 ? -0.952 0.250 -5.374 1.00 97.69 160 ALA A O 1
ATOM 1270 N N . ASP A 1 161 ? 0.501 1.926 -5.718 1.00 97.19 161 ASP A N 1
ATOM 1271 C CA . ASP A 1 161 ? -0.480 2.900 -6.192 1.00 97.19 161 ASP A CA 1
ATOM 1272 C C . ASP A 1 161 ? -1.182 2.453 -7.479 1.00 97.19 161 ASP A C 1
ATOM 1274 O O . ASP A 1 161 ? -2.403 2.554 -7.589 1.00 97.19 161 ASP A O 1
ATOM 1278 N N . CYS A 1 162 ? -0.440 1.912 -8.452 1.00 97.62 162 CYS A N 1
ATOM 1279 C CA . CYS A 1 162 ? -1.030 1.380 -9.681 1.00 97.62 162 CYS A CA 1
ATOM 1280 C C . CYS A 1 162 ? -2.028 0.257 -9.376 1.00 97.62 162 CYS A C 1
ATOM 1282 O O . CYS A 1 162 ? -3.110 0.210 -9.960 1.00 97.62 162 CYS A O 1
ATOM 1284 N N . GLY A 1 163 ? -1.688 -0.635 -8.443 1.00 97.62 163 GLY A N 1
ATOM 1285 C CA . GLY A 1 163 ? -2.588 -1.697 -8.007 1.00 97.62 163 GLY A CA 1
ATOM 1286 C C . GLY A 1 163 ? -3.785 -1.185 -7.220 1.00 97.62 163 GLY A C 1
ATOM 1287 O O . GLY A 1 163 ? -4.905 -1.605 -7.498 1.00 97.62 163 GLY A O 1
ATOM 1288 N N . ALA A 1 164 ? -3.581 -0.242 -6.300 1.00 97.56 164 ALA A N 1
ATOM 1289 C CA . ALA A 1 164 ? -4.668 0.393 -5.566 1.00 97.56 164 ALA A CA 1
ATOM 1290 C C . ALA A 1 164 ? -5.649 1.068 -6.533 1.00 97.56 164 ALA A C 1
ATOM 1292 O O . ALA A 1 164 ? -6.853 0.840 -6.445 1.00 97.56 164 ALA A O 1
ATOM 1293 N N . TRP A 1 165 ? -5.152 1.817 -7.521 1.00 96.50 165 TRP A N 1
ATOM 1294 C CA . TRP A 1 165 ? -5.979 2.415 -8.571 1.00 96.50 165 TRP A CA 1
ATOM 1295 C C . TRP A 1 165 ? -6.796 1.365 -9.337 1.00 96.50 165 TRP A C 1
ATOM 1297 O O . TRP A 1 165 ? -7.997 1.537 -9.548 1.00 96.50 165 TRP A O 1
ATOM 1307 N N . MET A 1 166 ? -6.182 0.235 -9.701 1.00 96.94 166 MET A N 1
ATOM 1308 C CA . MET A 1 166 ? -6.882 -0.880 -10.352 1.00 96.94 166 MET A CA 1
ATOM 1309 C C . MET A 1 166 ? -7.953 -1.531 -9.462 1.00 96.94 166 MET A C 1
ATOM 1311 O O . MET A 1 166 ? -8.922 -2.082 -9.985 1.00 96.94 166 MET A O 1
ATOM 1315 N N . LEU A 1 167 ? -7.798 -1.462 -8.137 1.00 95.75 167 LEU A N 1
ATOM 1316 C CA . LEU A 1 167 ? -8.787 -1.900 -7.145 1.00 95.75 167 LEU A CA 1
ATOM 1317 C C . LEU A 1 167 ? -9.886 -0.853 -6.888 1.00 95.75 167 LEU A C 1
ATOM 1319 O O . LEU A 1 167 ? -10.839 -1.133 -6.160 1.00 95.75 167 LEU A O 1
ATOM 1323 N N . GLY A 1 168 ? -9.801 0.314 -7.531 1.00 95.44 168 GLY A N 1
ATOM 1324 C CA . GLY A 1 168 ? -10.785 1.388 -7.447 1.00 95.44 168 GLY A CA 1
ATOM 1325 C C . GLY A 1 168 ? -10.354 2.576 -6.591 1.00 95.44 168 GLY A C 1
ATOM 1326 O O . GLY A 1 168 ? -11.172 3.481 -6.410 1.00 95.44 168 GLY A O 1
ATOM 1327 N N . SER A 1 169 ? -9.109 2.598 -6.100 1.00 95.12 169 SER A N 1
ATOM 1328 C CA . SER A 1 169 ? -8.594 3.730 -5.338 1.00 95.12 169 SER A CA 1
ATOM 1329 C C . SER A 1 169 ? -8.590 5.006 -6.178 1.00 95.12 169 SER A C 1
ATOM 1331 O O . SER A 1 169 ? -8.228 5.012 -7.359 1.00 95.12 169 SER A O 1
ATOM 1333 N N . ARG A 1 170 ? -8.993 6.112 -5.557 1.00 92.69 170 ARG A N 1
ATOM 1334 C CA . ARG A 1 170 ? -8.974 7.470 -6.118 1.00 92.69 170 ARG A CA 1
ATOM 1335 C C . ARG A 1 170 ? -7.841 8.314 -5.548 1.00 92.69 170 ARG A C 1
ATOM 1337 O O . ARG A 1 170 ? -7.661 9.447 -5.995 1.00 92.69 170 ARG A O 1
ATOM 1344 N N . VAL A 1 171 ? -7.128 7.808 -4.544 1.00 90.62 171 VAL A N 1
ATOM 1345 C CA . VAL A 1 171 ? -6.023 8.510 -3.889 1.00 90.62 171 VAL A CA 1
ATOM 1346 C C . VAL A 1 171 ? -4.758 7.683 -4.058 1.00 90.62 171 VAL A C 1
ATOM 1348 O O . VAL A 1 171 ? -4.557 6.691 -3.364 1.00 90.62 171 VAL A O 1
ATOM 1351 N N . THR A 1 172 ? -3.900 8.123 -4.977 1.00 88.25 172 THR A N 1
ATOM 1352 C CA . THR A 1 172 ? -2.661 7.427 -5.352 1.00 88.25 172 THR A CA 1
ATOM 1353 C C . THR A 1 172 ? -1.495 8.423 -5.441 1.00 88.25 172 THR A C 1
ATOM 1355 O O . THR A 1 172 ? -1.209 8.955 -6.519 1.00 88.25 172 THR A O 1
ATOM 1358 N N . PRO A 1 173 ? -0.868 8.772 -4.303 1.00 86.06 173 PRO A N 1
ATOM 1359 C CA . PRO A 1 173 ? 0.065 9.899 -4.198 1.00 86.06 173 PRO A CA 1
ATOM 1360 C C . PRO A 1 173 ? 1.314 9.824 -5.098 1.00 86.06 173 PRO A C 1
ATOM 1362 O O . PRO A 1 173 ? 1.820 10.845 -5.554 1.00 86.06 173 PRO A O 1
ATOM 1365 N N . TYR A 1 174 ? 1.842 8.642 -5.377 1.00 84.75 174 TYR A N 1
ATOM 1366 C CA . TYR A 1 174 ? 3.055 8.433 -6.166 1.00 84.75 174 TYR A CA 1
ATOM 1367 C C . TYR A 1 174 ? 2.828 8.516 -7.680 1.00 84.75 174 TYR A C 1
ATOM 1369 O O . TYR A 1 174 ? 3.777 8.834 -8.406 1.00 84.75 174 TYR A O 1
ATOM 1377 N N . ILE A 1 175 ? 1.591 8.305 -8.148 1.00 84.56 175 ILE A N 1
ATOM 1378 C CA . ILE A 1 175 ? 1.233 8.357 -9.580 1.00 84.56 175 ILE A CA 1
ATOM 1379 C C . ILE A 1 175 ? 0.284 9.502 -9.958 1.00 84.56 175 ILE A C 1
ATOM 1381 O O . ILE A 1 175 ? 0.108 9.767 -11.148 1.00 84.56 175 ILE A O 1
ATOM 1385 N N . ASP A 1 176 ? -0.315 10.192 -8.982 1.00 83.56 176 ASP A N 1
ATOM 1386 C CA . ASP A 1 176 ? -1.184 11.352 -9.206 1.00 83.56 176 ASP A CA 1
ATOM 1387 C C . ASP A 1 176 ? -0.521 12.646 -8.686 1.00 83.56 176 ASP A C 1
ATOM 1389 O O . ASP A 1 176 ? -0.322 12.806 -7.475 1.00 83.56 176 ASP A O 1
ATOM 1393 N N . PRO A 1 177 ? -0.207 13.613 -9.572 1.00 78.12 177 PRO A N 1
ATOM 1394 C CA . PRO A 1 177 ? 0.438 14.866 -9.185 1.00 78.12 177 PRO A CA 1
ATOM 1395 C C . PRO A 1 177 ? -0.422 15.761 -8.275 1.00 78.12 177 PRO A C 1
ATOM 1397 O O . PRO A 1 177 ? 0.108 16.706 -7.690 1.00 78.12 177 PRO A O 1
ATOM 1400 N N . VAL A 1 178 ? -1.729 15.507 -8.143 1.00 76.56 178 VAL A N 1
ATOM 1401 C CA . VAL A 1 178 ? -2.626 16.271 -7.258 1.00 76.56 178 VAL A CA 1
ATOM 1402 C C . VAL A 1 178 ? -2.357 15.971 -5.780 1.00 76.56 178 VAL A C 1
ATOM 1404 O O . VAL A 1 178 ? -2.555 16.844 -4.933 1.00 76.56 178 VAL A O 1
ATOM 1407 N N . TRP A 1 179 ? -1.886 14.764 -5.458 1.00 67.81 179 TRP A N 1
ATOM 1408 C CA . TRP A 1 179 ? -1.860 14.258 -4.083 1.00 67.81 179 TRP A CA 1
ATOM 1409 C C . TRP A 1 179 ? -0.479 14.280 -3.411 1.00 67.81 179 TRP A C 1
ATOM 1411 O O . TRP A 1 179 ? -0.411 14.062 -2.200 1.00 67.81 179 TRP A O 1
ATOM 1421 N N . HIS A 1 180 ? 0.622 14.574 -4.123 1.00 66.19 180 HIS A N 1
ATOM 1422 C CA . HIS A 1 180 ? 1.964 14.462 -3.529 1.00 66.19 180 HIS A CA 1
ATOM 1423 C C . HIS A 1 180 ? 3.027 15.443 -4.049 1.00 66.19 180 HIS A C 1
ATOM 1425 O O . HIS A 1 180 ? 3.091 15.777 -5.228 1.00 66.19 180 HIS A O 1
ATOM 1431 N N . GLN A 1 181 ? 3.944 15.832 -3.150 1.00 59.00 181 GLN A N 1
ATOM 1432 C CA . GLN A 1 181 ? 5.153 16.620 -3.454 1.00 59.00 181 GLN A CA 1
ATOM 1433 C C . GLN A 1 181 ? 6.314 15.779 -4.029 1.00 59.00 181 GLN A C 1
ATOM 1435 O O . GLN A 1 181 ? 7.307 16.340 -4.482 1.00 59.00 181 GLN A O 1
ATOM 1440 N N . GLY A 1 182 ? 6.200 14.449 -4.011 1.00 61.16 182 GLY A N 1
ATOM 1441 C CA . GLY A 1 182 ? 7.171 13.487 -4.550 1.00 61.16 182 GLY A CA 1
ATOM 1442 C C . GLY A 1 182 ? 6.555 12.571 -5.606 1.00 61.16 182 GLY A C 1
ATOM 1443 O O . GLY A 1 182 ? 6.774 11.367 -5.570 1.00 61.16 182 GLY A O 1
ATOM 1444 N N . TYR A 1 183 ? 5.707 13.131 -6.469 1.00 76.12 183 TYR A N 1
ATOM 1445 C CA . TYR A 1 183 ? 5.215 12.464 -7.673 1.00 76.12 183 TYR A CA 1
ATOM 1446 C C . TYR A 1 183 ? 6.385 11.862 -8.463 1.00 76.12 183 TYR A C 1
ATOM 1448 O O . TYR A 1 183 ? 7.361 12.559 -8.754 1.00 76.12 183 TYR A O 1
ATOM 1456 N N . VAL A 1 184 ? 6.280 10.577 -8.806 1.00 76.75 184 VAL A N 1
ATOM 1457 C CA . VAL A 1 184 ? 7.345 9.845 -9.510 1.00 76.75 184 VAL A CA 1
ATOM 1458 C C . VAL A 1 184 ? 7.054 9.786 -11.010 1.00 76.75 184 VAL A C 1
ATOM 1460 O O . VAL A 1 184 ? 7.960 9.953 -11.828 1.00 76.75 184 VAL A O 1
ATOM 1463 N N . GLY A 1 185 ? 5.789 9.595 -11.386 1.00 81.88 185 GLY A N 1
ATOM 1464 C CA . GLY A 1 185 ? 5.365 9.448 -12.775 1.00 81.88 185 GLY A CA 1
ATOM 1465 C C . GLY A 1 185 ? 4.076 8.632 -12.895 1.00 81.88 185 GLY A C 1
ATOM 1466 O O . GLY A 1 185 ? 3.658 8.014 -11.920 1.00 81.88 185 GLY A O 1
ATOM 1467 N N . PRO A 1 186 ? 3.442 8.596 -14.079 1.00 89.44 186 PRO A N 1
ATOM 1468 C CA . PRO A 1 186 ? 2.310 7.706 -14.304 1.00 89.44 186 PRO A CA 1
ATOM 1469 C C . PRO A 1 186 ? 2.770 6.241 -14.298 1.00 89.44 186 PRO A C 1
ATOM 1471 O O . PRO A 1 186 ? 3.927 5.950 -14.608 1.00 89.44 186 PRO A O 1
ATOM 1474 N N . CYS A 1 187 ? 1.842 5.315 -14.048 1.00 93.69 187 CYS A N 1
ATOM 1475 C CA . CYS A 1 187 ? 2.094 3.882 -14.194 1.00 93.69 187 CYS A CA 1
ATOM 1476 C C . CYS A 1 187 ? 2.636 3.550 -15.590 1.00 93.69 187 CYS A C 1
ATOM 1478 O O . CYS A 1 187 ? 1.999 3.845 -16.608 1.00 93.69 187 CYS A O 1
ATOM 1480 N N . THR A 1 188 ? 3.785 2.883 -15.657 1.00 95.94 188 THR A N 1
ATOM 1481 C CA . THR A 1 188 ? 4.255 2.281 -16.905 1.00 95.94 188 THR A CA 1
ATOM 1482 C C . THR A 1 188 ? 3.495 0.976 -17.183 1.00 95.94 188 THR A C 1
ATOM 1484 O O . THR A 1 188 ? 2.915 0.380 -16.271 1.00 95.94 188 THR A O 1
ATOM 1487 N N . PRO A 1 189 ? 3.520 0.451 -18.424 1.00 96.81 189 PRO A N 1
ATOM 1488 C CA . PRO A 1 189 ? 2.952 -0.868 -18.708 1.00 96.81 189 PRO A CA 1
ATOM 1489 C C . PRO A 1 189 ? 3.535 -1.997 -17.842 1.00 96.81 189 PRO A C 1
ATOM 1491 O O . PRO A 1 189 ? 2.842 -2.977 -17.578 1.00 96.81 189 PRO A O 1
ATOM 1494 N N . ALA A 1 190 ? 4.793 -1.868 -17.402 1.00 96.12 190 ALA A N 1
ATOM 1495 C CA . ALA A 1 190 ? 5.422 -2.833 -16.507 1.00 96.12 190 ALA A CA 1
ATOM 1496 C C . ALA A 1 190 ? 4.817 -2.768 -15.097 1.00 96.12 190 ALA A C 1
ATOM 1498 O O . ALA A 1 190 ? 4.494 -3.814 -14.540 1.00 96.12 190 ALA A O 1
ATOM 1499 N N . ASP A 1 191 ? 4.585 -1.562 -14.569 1.00 96.75 191 ASP A N 1
ATOM 1500 C CA . ASP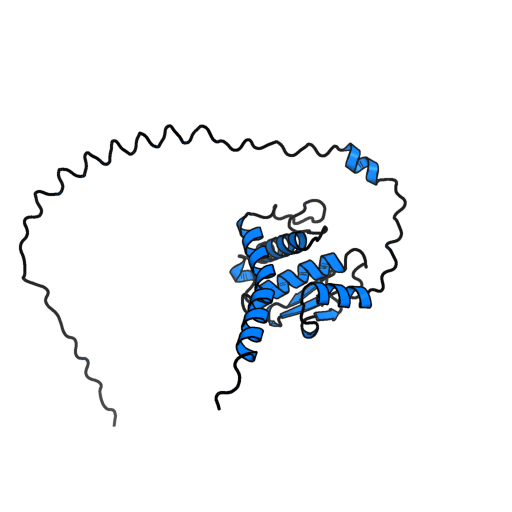 A 1 191 ? 3.998 -1.364 -13.237 1.00 96.75 191 ASP A CA 1
ATOM 1501 C C . ASP A 1 191 ? 2.568 -1.907 -13.173 1.00 96.75 191 ASP A C 1
ATOM 1503 O O . ASP A 1 191 ? 2.211 -2.625 -12.242 1.00 96.75 191 ASP A O 1
ATOM 1507 N N . VAL A 1 192 ? 1.766 -1.637 -14.212 1.00 97.06 192 VAL A N 1
ATOM 1508 C CA . VAL A 1 192 ? 0.394 -2.163 -14.333 1.00 97.06 192 VAL A CA 1
ATOM 1509 C C . VAL A 1 192 ? 0.391 -3.689 -14.409 1.00 97.06 192 VAL A C 1
ATOM 1511 O O . VAL A 1 192 ? -0.432 -4.341 -13.769 1.00 97.06 192 VAL A O 1
ATOM 1514 N N . MET A 1 193 ? 1.302 -4.279 -15.187 1.00 96.81 193 MET A N 1
ATOM 1515 C CA . MET A 1 193 ? 1.394 -5.735 -15.311 1.00 96.81 193 MET A CA 1
ATOM 1516 C C . MET A 1 193 ? 1.793 -6.387 -13.984 1.00 96.81 193 MET A C 1
ATOM 1518 O O . MET A 1 193 ? 1.210 -7.397 -13.595 1.00 96.81 193 MET A O 1
ATOM 1522 N N . GLU A 1 194 ? 2.761 -5.812 -13.276 1.00 96.62 194 GLU A N 1
ATOM 1523 C CA . GLU A 1 194 ? 3.190 -6.305 -11.967 1.00 96.62 194 GLU A CA 1
ATOM 1524 C C . GLU A 1 194 ? 2.065 -6.186 -10.929 1.00 96.62 194 GLU A C 1
ATOM 1526 O O . GLU A 1 194 ? 1.753 -7.156 -10.236 1.00 96.62 194 GLU A O 1
ATOM 1531 N N . ALA A 1 195 ? 1.386 -5.037 -10.877 1.00 97.25 195 ALA A N 1
ATOM 1532 C CA . ALA A 1 195 ? 0.225 -4.832 -10.020 1.00 97.25 195 ALA A CA 1
ATOM 1533 C C . ALA A 1 195 ? -0.885 -5.856 -10.307 1.00 97.25 195 ALA A C 1
ATOM 1535 O O . ALA A 1 195 ? -1.436 -6.459 -9.384 1.00 97.25 195 ALA A O 1
ATOM 1536 N N . TRP A 1 196 ? -1.164 -6.128 -11.584 1.00 96.75 196 TRP A N 1
ATOM 1537 C CA . TRP A 1 196 ? -2.121 -7.156 -11.986 1.00 96.75 196 TRP A CA 1
ATOM 1538 C C . TRP A 1 196 ? -1.733 -8.549 -11.469 1.00 96.75 196 TRP A C 1
ATOM 1540 O O . TRP A 1 196 ? -2.582 -9.270 -10.941 1.00 96.75 196 TRP A O 1
ATOM 1550 N N . TRP A 1 197 ? -0.452 -8.925 -11.564 1.00 95.38 197 TRP A N 1
ATOM 1551 C CA . TRP A 1 197 ? 0.040 -10.202 -11.038 1.00 95.38 197 TRP A CA 1
ATOM 1552 C C . TRP A 1 197 ? -0.119 -10.316 -9.523 1.00 95.38 197 TRP A C 1
ATOM 1554 O O . TRP A 1 197 ? -0.507 -11.377 -9.026 1.00 95.38 197 TRP A O 1
ATOM 1564 N N . LEU A 1 198 ? 0.152 -9.235 -8.791 1.00 95.12 198 LEU A N 1
ATOM 1565 C CA . LEU A 1 198 ? -0.056 -9.172 -7.345 1.00 95.12 198 LEU A CA 1
ATOM 1566 C C . LEU A 1 198 ? -1.537 -9.341 -6.985 1.00 95.12 198 LEU A C 1
ATOM 1568 O O . LEU A 1 198 ? -1.847 -10.088 -6.058 1.00 95.12 198 LEU A O 1
ATOM 1572 N N . ILE A 1 199 ? -2.442 -8.728 -7.757 1.00 94.94 199 ILE A N 1
ATOM 1573 C CA . ILE A 1 199 ? -3.892 -8.842 -7.554 1.00 94.94 199 ILE A CA 1
ATOM 1574 C C . ILE A 1 199 ? -4.394 -10.267 -7.829 1.00 94.94 199 ILE A C 1
ATOM 1576 O O . ILE A 1 199 ? -5.184 -10.816 -7.063 1.00 94.94 199 ILE A O 1
ATOM 1580 N N . ALA A 1 200 ? -3.935 -10.888 -8.916 1.00 91.00 200 ALA A N 1
ATOM 1581 C CA . ALA A 1 200 ? -4.447 -12.181 -9.362 1.00 91.00 200 ALA A CA 1
ATOM 1582 C C . ALA A 1 200 ? -3.942 -13.371 -8.523 1.00 91.00 200 ALA A C 1
ATOM 1584 O O . ALA A 1 200 ? -4.609 -14.403 -8.436 1.00 91.00 200 ALA A O 1
ATOM 1585 N N . ARG A 1 201 ? -2.756 -13.273 -7.912 1.00 80.94 201 ARG A N 1
ATOM 1586 C CA . ARG A 1 201 ? -2.074 -14.425 -7.296 1.00 80.94 201 ARG A CA 1
ATOM 1587 C C . ARG A 1 201 ? -2.794 -15.053 -6.090 1.00 80.94 201 ARG A C 1
ATOM 1589 O O . ARG A 1 201 ? -2.816 -16.288 -6.035 1.00 80.94 201 ARG A O 1
ATOM 1596 N N . PRO A 1 202 ? -3.371 -14.295 -5.135 1.00 74.50 202 PRO A N 1
ATOM 1597 C CA . PRO A 1 202 ? -4.129 -14.879 -4.024 1.00 74.50 202 PRO A CA 1
ATOM 1598 C C . PRO A 1 202 ? -5.256 -15.805 -4.499 1.00 74.50 202 PRO A C 1
ATOM 1600 O O . PRO A 1 202 ? -5.432 -16.890 -3.946 1.00 74.50 202 PRO A O 1
ATOM 1603 N N . LEU A 1 203 ? -5.920 -15.442 -5.602 1.00 63.22 203 LEU A N 1
ATOM 1604 C CA . LEU A 1 203 ? -7.007 -16.217 -6.208 1.00 63.22 203 LEU A CA 1
ATOM 1605 C C . LEU A 1 203 ? -6.530 -17.559 -6.789 1.00 63.22 203 LEU A C 1
ATOM 1607 O O . LEU A 1 203 ? -7.289 -18.525 -6.851 1.00 63.22 203 LEU A O 1
ATOM 1611 N N . ILE A 1 204 ? -5.266 -17.641 -7.213 1.00 61.41 204 ILE A N 1
ATOM 1612 C CA . ILE A 1 204 ? -4.693 -18.870 -7.775 1.00 61.41 204 ILE A CA 1
ATOM 1613 C C . ILE A 1 204 ? -4.370 -19.864 -6.653 1.00 61.41 204 ILE A C 1
ATOM 1615 O O . ILE A 1 204 ? -4.766 -21.026 -6.740 1.00 61.41 204 ILE A O 1
ATOM 1619 N N . ARG A 1 205 ? -3.726 -19.422 -5.561 1.00 61.84 205 ARG A N 1
ATOM 1620 C CA . ARG A 1 205 ? -3.359 -20.318 -4.443 1.00 61.84 205 ARG A CA 1
ATOM 1621 C C . ARG A 1 205 ? -4.573 -20.948 -3.761 1.00 61.84 205 ARG A C 1
ATOM 1623 O O . ARG A 1 205 ? -4.516 -22.120 -3.391 1.00 61.84 205 ARG A O 1
ATOM 1630 N N . THR A 1 206 ? -5.663 -20.202 -3.591 1.00 60.41 206 THR A N 1
ATOM 1631 C CA . THR A 1 206 ? -6.897 -20.747 -3.001 1.00 60.41 206 THR A CA 1
ATOM 1632 C C . THR A 1 206 ? -7.495 -21.845 -3.880 1.00 60.41 206 THR A C 1
ATOM 1634 O O . THR A 1 206 ? -7.936 -22.870 -3.361 1.00 60.41 206 THR A O 1
ATOM 1637 N N . SER A 1 207 ? -7.418 -21.698 -5.207 1.00 61.19 207 SER A N 1
ATOM 1638 C CA . SER A 1 207 ? -7.872 -22.729 -6.144 1.00 61.19 207 SER A CA 1
ATOM 1639 C C . SER A 1 207 ? -7.017 -24.004 -6.095 1.00 61.19 207 SER A C 1
ATOM 1641 O O . SER A 1 207 ? -7.572 -25.101 -6.100 1.00 61.19 207 SER A O 1
ATOM 1643 N N . GLU A 1 208 ? -5.690 -23.892 -5.972 1.00 62.53 208 GLU A N 1
ATOM 1644 C CA . GLU A 1 208 ? -4.784 -25.049 -5.886 1.00 62.53 208 GLU A CA 1
ATOM 1645 C C . GLU A 1 208 ? -4.983 -25.838 -4.583 1.00 62.53 208 GLU A C 1
ATOM 1647 O O . GLU A 1 208 ? -5.047 -27.070 -4.598 1.00 62.53 208 GLU A O 1
ATOM 1652 N N . LEU A 1 209 ? -5.154 -25.138 -3.455 1.00 62.16 209 LEU A N 1
ATOM 1653 C CA . LEU A 1 209 ? -5.448 -25.771 -2.166 1.00 62.16 209 LEU A CA 1
ATOM 1654 C C . LEU A 1 209 ? -6.819 -26.462 -2.166 1.00 62.16 209 LEU A C 1
ATOM 1656 O O . LEU A 1 209 ? -6.942 -27.569 -1.641 1.00 62.16 209 LEU A O 1
ATOM 1660 N N . ALA A 1 210 ? -7.830 -25.853 -2.792 1.00 63.25 210 ALA A N 1
ATOM 1661 C CA . ALA A 1 210 ? -9.158 -26.450 -2.908 1.00 63.25 210 ALA A CA 1
ATOM 1662 C C . ALA A 1 210 ? -9.156 -27.736 -3.754 1.00 63.25 210 ALA A C 1
ATOM 1664 O O . ALA A 1 210 ? -9.852 -28.688 -3.407 1.00 63.25 210 ALA A O 1
ATOM 1665 N N . HIS A 1 211 ? -8.351 -27.801 -4.822 1.00 64.56 211 HIS A N 1
ATOM 1666 C CA . HIS A 1 211 ? -8.218 -29.018 -5.633 1.00 64.56 211 HIS A CA 1
ATOM 1667 C C . HIS A 1 211 ? -7.449 -30.127 -4.900 1.00 64.56 211 HIS A C 1
ATOM 1669 O O . HIS A 1 211 ? -7.833 -31.288 -4.993 1.00 64.56 211 HIS A O 1
ATOM 1675 N N . SER A 1 212 ? -6.418 -29.785 -4.122 1.00 64.94 212 SER A N 1
ATOM 1676 C CA . SER A 1 212 ? -5.640 -30.764 -3.343 1.00 64.94 212 SER A CA 1
ATOM 1677 C C . SER A 1 212 ? -6.456 -31.418 -2.215 1.00 64.94 212 SER A C 1
ATOM 1679 O O . SER A 1 212 ? -6.299 -32.602 -1.925 1.00 64.94 212 SER A O 1
ATOM 1681 N N . ALA A 1 213 ? -7.390 -30.681 -1.606 1.00 68.62 213 ALA A N 1
ATOM 1682 C CA . ALA A 1 213 ? -8.278 -31.218 -0.571 1.00 68.62 213 ALA A CA 1
ATOM 1683 C C . ALA A 1 213 ? -9.402 -32.127 -1.114 1.00 68.62 213 ALA A C 1
ATOM 1685 O O . ALA A 1 213 ? -10.086 -32.783 -0.326 1.00 68.62 213 ALA A O 1
ATOM 1686 N N . ALA A 1 214 ? -9.621 -32.154 -2.433 1.00 69.94 214 ALA A N 1
ATOM 1687 C CA . ALA A 1 214 ? -10.692 -32.923 -3.062 1.00 69.94 214 ALA A CA 1
ATOM 1688 C C . ALA A 1 214 ? -10.295 -34.364 -3.423 1.00 69.94 214 ALA A C 1
ATOM 1690 O O . ALA A 1 214 ? -11.182 -35.153 -3.753 1.00 69.94 214 ALA A O 1
ATOM 1691 N N . ASP A 1 215 ? -9.012 -34.732 -3.332 1.00 64.25 215 ASP A N 1
ATOM 1692 C CA . ASP A 1 215 ? -8.594 -36.118 -3.529 1.00 64.25 215 ASP A CA 1
ATOM 1693 C C . ASP A 1 215 ? -8.991 -36.958 -2.302 1.00 64.25 215 ASP A C 1
ATOM 1695 O O . ASP A 1 215 ? -8.471 -36.747 -1.199 1.00 64.25 215 ASP A O 1
ATOM 1699 N N . PRO A 1 216 ? -9.931 -37.915 -2.441 1.00 60.06 216 PRO A N 1
ATOM 1700 C CA . PRO A 1 216 ? -10.290 -38.783 -1.334 1.00 60.06 216 PRO A CA 1
ATOM 1701 C C . PRO A 1 216 ? -9.067 -39.622 -0.934 1.00 60.06 216 PRO A C 1
ATOM 1703 O O . PRO A 1 216 ? -8.309 -40.052 -1.808 1.00 60.06 216 PRO A O 1
ATOM 1706 N N . PRO A 1 217 ? -8.871 -39.912 0.366 1.00 65.56 217 PRO A N 1
ATOM 1707 C CA . PRO A 1 217 ? -7.764 -40.752 0.797 1.00 65.56 217 PRO A CA 1
ATOM 1708 C C . PRO A 1 217 ? -7.833 -42.099 0.070 1.00 65.56 217 PRO A C 1
ATOM 1710 O O . PRO A 1 217 ? -8.877 -42.762 0.070 1.00 65.56 217 PRO A O 1
ATOM 1713 N N . ALA A 1 218 ? -6.724 -42.482 -0.570 1.00 69.38 218 ALA A N 1
ATOM 1714 C CA . ALA A 1 218 ? -6.581 -43.789 -1.194 1.00 69.38 218 ALA A CA 1
ATOM 1715 C C . ALA A 1 218 ? -6.873 -44.874 -0.144 1.00 69.38 218 ALA A C 1
ATOM 1717 O O . ALA A 1 218 ? -6.301 -44.853 0.948 1.00 69.38 218 ALA A O 1
ATOM 1718 N N . ARG A 1 219 ? -7.824 -45.755 -0.463 1.00 67.06 219 ARG A N 1
ATOM 1719 C CA . ARG A 1 219 ? -8.262 -46.856 0.403 1.00 67.06 219 ARG A CA 1
ATOM 1720 C C . ARG A 1 219 ? -7.281 -48.017 0.386 1.00 67.06 219 ARG A C 1
ATOM 1722 O O . ARG A 1 219 ? -6.743 -48.298 -0.707 1.00 67.06 219 ARG A O 1
#

Solvent-accessible surface area (backbone atoms only — not comparable to full-atom values): 13522 Å² total; per-residue (Å²): 139,86,86,80,87,81,84,84,84,81,84,78,83,90,77,91,85,82,92,70,86,85,80,76,73,76,79,68,65,67,72,64,60,66,65,64,66,64,67,64,68,77,75,71,78,83,74,71,78,80,76,70,73,73,77,79,75,54,69,64,63,68,58,70,65,74,73,68,73,79,71,74,72,74,89,59,62,58,67,62,46,54,58,47,51,40,52,73,68,76,44,65,66,90,35,53,45,81,38,90,48,99,61,46,50,46,60,42,38,83,74,46,34,34,32,36,18,85,80,44,52,65,94,44,43,60,36,42,50,40,30,36,50,36,46,41,38,44,10,67,74,45,78,27,52,39,41,75,74,40,78,31,66,66,47,45,47,37,25,15,29,41,28,13,42,75,75,66,34,88,68,35,39,36,49,32,72,90,68,34,97,70,49,76,48,67,75,47,77,64,34,47,52,52,21,48,52,51,67,52,46,66,64,50,54,56,52,55,54,54,56,63,70,65,61,72,81,85,128

Nearest PDB structures (foldseek):
  6sna-assembly5_J  TM=5.733E-01  e=1.828E-01  Escherichia coli

pLDDT: mean 75.77, std 21.02, range [41.66, 98.25]